Protein AF-A0A848W211-F1 (afdb_monomer)

Radius of gyration: 19.57 Å; Cα contacts (8 Å, |Δi|>4): 244; chains: 1; bounding box: 53×33×52 Å

Nearest PDB structures (foldseek):
  6ibb-assembly2_C  TM=2.103E-01  e=5.423E+00  Rattus norvegicus

Foldseek 3Di:
DEDDLVCLLVVLLVVCVVPVVVLCLLLVVLLLVLLVLQLVLCVQLDDPVCCVVCVPPPDVVSVVSVVVSVVVSVVSNLLSLLLSLLLLLCCQQVNPPVAPSCRSNDDDPLSVVLSVLVVVLVVVLVVQLVVQCVVCVVPDDPVVSVVVSLLVSLLLCLQQVLCNSCSSVVNHDDSVNSNVLCPPHSVSSSCQQPVQLVVLLVVLVVVLCVVLVVLCVVVPPDSVSSSVSSSSNSSSNSSSSSSNSSSSSVVSVVSVD

Solvent-accessible surface area (backbone atoms only — not comparable to full-atom values): 13473 Å² total; per-residue (Å²): 136,84,76,59,44,66,57,37,49,54,47,14,50,50,52,48,58,77,40,41,66,58,49,49,64,57,41,44,62,43,25,52,53,50,9,51,50,48,32,54,37,45,67,71,43,48,75,72,60,55,53,76,76,39,71,89,69,62,53,70,66,49,55,50,38,45,53,53,42,50,50,52,54,48,54,52,47,53,54,36,46,38,41,37,47,44,41,52,38,26,43,75,74,79,38,80,66,98,59,53,71,69,62,54,59,48,89,44,74,58,50,52,56,47,44,54,53,49,51,52,50,50,53,50,51,51,49,51,50,52,55,51,48,67,64,40,62,81,76,46,64,69,68,66,47,52,54,52,49,53,52,52,49,34,41,53,47,34,31,38,48,51,27,55,52,29,44,43,70,72,41,91,56,47,55,66,56,24,40,60,66,36,62,97,33,53,68,46,36,20,48,38,45,37,48,45,28,49,48,43,44,51,54,39,50,51,52,40,50,66,57,38,54,60,48,45,72,73,57,42,92,39,69,67,42,45,28,52,46,32,35,53,46,36,48,48,48,49,52,23,48,48,30,24,49,40,20,43,45,50,53,45,51,69,68,72,110

Sequence (257 aa):
MQLSVFDIITEAISDTWANRRDLATFAFLPVLMLAIIGTLMAGVIGDPRIIFENPGEVPPEVIARMFFGSIINWMFGLLFYTLFAVAWYRRNLIGLEATTLGVAMRWSGRQWRFFRRLLLLIINLFGVLFILSALLSNVMPLAPVLSALLIVIGLIYARAALVFPALATDTPMTFFESVKLTNGNSWRMMMAIVVLPFAVMLFGGIAVLVIVSPLANLVGSSVTAQFLVSLIAQSVNYIGFAIGITALSLAYRQLTA

Secondary structure (DSSP, 8-state):
----HHHHHHHHHHHHHHTHHHHHHHHHHHHHHHHHHHHHHHHHH--THHHHH-TT---HHHHHHHHHHHHHHHHHHHHHHHHHHHHHHHHHHT---S--HHHHTS--HHHHHHHHHHHHHHHHHHHHHHHHHHHHTTTS-HHHHHHHHHHHHHHHHHHHTTHHHHHHTT----HHHHHHHTTT-HHHHIIIIIIHHHHHHHHHHHHHHHHHHHHHHHHTT-HHHHHHHHHHHHHHHHHHHHHHHHHHHHHHHHHH-

Mean predicted aligned error: 5.6 Å

pLDDT: mean 88.12, std 8.08, range [50.53, 96.56]

Structure (mmCIF, N/CA/C/O backbone):
data_AF-A0A848W211-F1
#
_entry.id   AF-A0A848W211-F1
#
loop_
_atom_site.group_PDB
_atom_site.id
_atom_site.type_symbol
_atom_site.label_atom_id
_atom_site.label_alt_id
_atom_site.label_comp_id
_atom_site.label_asym_id
_atom_site.label_entity_id
_atom_site.label_seq_id
_atom_site.pdbx_PDB_ins_code
_atom_site.Cartn_x
_atom_site.Cartn_y
_atom_site.Cartn_z
_atom_site.occupancy
_atom_site.B_iso_or_equiv
_atom_site.auth_seq_id
_atom_site.auth_comp_id
_atom_site.auth_asym_id
_atom_site.auth_atom_id
_atom_site.pdbx_PDB_model_num
ATOM 1 N N . MET A 1 1 ? -5.871 -3.529 25.821 1.00 75.88 1 MET A N 1
ATOM 2 C CA . MET A 1 1 ? -5.785 -4.888 25.244 1.00 75.88 1 MET A CA 1
ATOM 3 C C . MET A 1 1 ? -4.452 -5.045 24.519 1.00 75.88 1 MET A C 1
ATOM 5 O O . MET A 1 1 ? -3.953 -4.058 23.983 1.00 75.88 1 MET A O 1
ATOM 9 N N . GLN A 1 2 ? -3.837 -6.227 24.554 1.00 85.00 2 GLN A N 1
ATOM 10 C CA . GLN A 1 2 ? -2.593 -6.502 23.829 1.00 85.00 2 GLN A CA 1
ATOM 11 C C . GLN A 1 2 ? -2.907 -7.255 22.530 1.00 85.00 2 GLN A C 1
ATOM 13 O O . GLN A 1 2 ? -3.618 -8.252 22.574 1.00 85.00 2 GLN A O 1
ATOM 18 N N . LEU A 1 3 ? -2.379 -6.795 21.392 1.00 87.88 3 LEU A N 1
ATOM 19 C CA . LEU A 1 3 ? -2.654 -7.408 20.083 1.00 87.88 3 LEU A CA 1
ATOM 20 C C . LEU A 1 3 ? -1.920 -8.740 19.909 1.00 87.88 3 LEU A C 1
ATOM 22 O O . LEU A 1 3 ? -0.702 -8.798 20.090 1.00 87.88 3 LEU A O 1
ATOM 26 N N . SER A 1 4 ? -2.614 -9.796 19.499 1.00 92.50 4 SER A N 1
ATOM 27 C CA . SER A 1 4 ? -1.946 -11.040 19.109 1.00 92.50 4 SER A CA 1
ATOM 28 C C . SER A 1 4 ? -1.457 -10.939 17.664 1.00 92.50 4 SER A C 1
ATOM 30 O O . SER A 1 4 ? -2.229 -11.054 16.718 1.00 92.50 4 SER A O 1
ATOM 32 N N . VAL A 1 5 ? -0.161 -10.664 17.483 1.00 91.19 5 VAL A N 1
ATOM 33 C CA . VAL A 1 5 ? 0.443 -10.451 16.153 1.00 91.19 5 VAL A CA 1
ATOM 34 C C . VAL A 1 5 ? 0.300 -11.692 15.276 1.00 91.19 5 VAL A C 1
ATOM 36 O O . VAL A 1 5 ? -0.013 -11.573 14.096 1.00 91.19 5 VAL A O 1
ATOM 39 N N . PHE A 1 6 ? 0.511 -12.875 15.854 1.00 92.12 6 PHE A N 1
ATOM 40 C CA . PHE A 1 6 ? 0.410 -14.136 15.129 1.00 92.12 6 PHE A CA 1
ATOM 41 C C . PHE A 1 6 ? -1.017 -14.385 14.633 1.00 92.12 6 PHE A C 1
ATOM 43 O O . PHE A 1 6 ? -1.205 -14.699 13.457 1.00 92.12 6 PHE A O 1
ATOM 50 N N . ASP A 1 7 ? -2.016 -14.148 15.485 1.00 92.81 7 ASP A N 1
ATOM 51 C CA . ASP A 1 7 ? -3.420 -14.335 15.110 1.00 92.81 7 ASP A CA 1
ATOM 52 C C . ASP A 1 7 ? -3.816 -13.341 14.015 1.00 92.81 7 ASP A C 1
ATOM 54 O O . ASP A 1 7 ? -4.376 -13.743 13.004 1.00 92.81 7 ASP A O 1
ATOM 58 N N . ILE A 1 8 ? -3.411 -12.068 14.128 1.00 93.31 8 ILE A N 1
ATOM 59 C CA . ILE A 1 8 ? -3.674 -11.057 13.088 1.00 93.31 8 ILE A CA 1
ATOM 60 C C . ILE A 1 8 ? -3.059 -11.463 11.745 1.00 93.31 8 ILE A C 1
ATOM 62 O O . ILE A 1 8 ? -3.711 -11.329 10.714 1.00 93.31 8 ILE A O 1
ATOM 66 N N . ILE A 1 9 ? -1.811 -11.941 11.733 1.00 92.81 9 ILE A N 1
ATOM 67 C CA . ILE A 1 9 ? -1.129 -12.339 10.494 1.00 92.81 9 ILE A CA 1
ATOM 68 C C . ILE A 1 9 ? -1.822 -13.551 9.862 1.00 92.81 9 ILE A C 1
ATOM 70 O O . ILE A 1 9 ? -2.128 -13.541 8.668 1.00 92.81 9 ILE A O 1
ATOM 74 N N . THR A 1 10 ? -2.053 -14.597 10.654 1.00 93.81 10 THR A N 1
ATOM 75 C CA . THR A 1 10 ? -2.642 -15.853 10.169 1.00 93.81 10 THR A CA 1
ATOM 76 C C . THR A 1 10 ? -4.081 -15.655 9.706 1.00 93.81 10 THR A C 1
ATOM 78 O O . THR A 1 10 ? -4.434 -16.107 8.616 1.00 93.81 10 THR A O 1
ATOM 81 N N . GLU A 1 11 ? -4.884 -14.905 10.461 1.00 94.88 11 GLU A N 1
ATOM 82 C CA . GLU A 1 11 ? -6.251 -14.544 10.091 1.00 94.88 11 GLU A CA 1
ATOM 83 C C . GLU A 1 11 ? -6.272 -13.641 8.852 1.00 94.88 11 GLU A C 1
ATOM 85 O O . GLU A 1 11 ? -7.065 -13.884 7.947 1.00 94.88 11 GLU A O 1
ATOM 90 N N . ALA A 1 12 ? -5.361 -12.666 8.731 1.00 94.50 12 ALA A N 1
ATOM 91 C CA . ALA A 1 12 ? -5.304 -11.800 7.553 1.00 94.50 12 ALA A CA 1
ATOM 92 C C . ALA A 1 12 ? -4.991 -12.569 6.263 1.00 94.50 12 ALA A C 1
ATOM 94 O O . ALA A 1 12 ? -5.612 -12.315 5.226 1.00 94.50 12 ALA A O 1
ATOM 95 N N . ILE A 1 13 ? -4.049 -13.515 6.314 1.00 93.19 13 ILE A N 1
ATOM 96 C CA . ILE A 1 13 ? -3.719 -14.378 5.172 1.00 93.19 13 ILE A CA 1
ATOM 97 C C . ILE A 1 13 ? -4.892 -15.318 4.871 1.00 93.19 13 ILE A C 1
ATOM 99 O O . ILE A 1 13 ? -5.318 -15.419 3.717 1.00 93.19 13 ILE A O 1
ATOM 103 N N . SER A 1 14 ? -5.434 -15.970 5.903 1.00 95.50 14 SER A N 1
ATOM 104 C CA . SER A 1 14 ? -6.535 -16.925 5.771 1.00 95.50 14 SER A CA 1
ATOM 105 C C . SER A 1 14 ? -7.796 -16.272 5.203 1.00 95.50 14 SER A C 1
ATOM 107 O O . SER A 1 14 ? -8.346 -16.779 4.227 1.00 95.50 14 SER A O 1
ATOM 109 N N . ASP A 1 15 ? -8.228 -15.124 5.737 1.00 94.44 15 ASP A N 1
ATOM 110 C CA . ASP A 1 15 ? -9.411 -14.405 5.246 1.00 94.44 15 ASP A CA 1
ATOM 111 C C . ASP A 1 15 ? -9.222 -13.934 3.802 1.00 94.44 15 ASP A C 1
ATOM 113 O O . ASP A 1 15 ? -10.097 -14.142 2.955 1.00 94.44 15 ASP A O 1
ATOM 117 N N . THR A 1 16 ? -8.055 -13.363 3.489 1.00 94.31 16 THR A N 1
ATOM 118 C CA . THR A 1 16 ? -7.761 -12.894 2.129 1.00 94.31 16 THR A CA 1
ATOM 119 C C . THR A 1 16 ? -7.842 -14.046 1.124 1.00 94.31 16 THR A C 1
ATOM 121 O O . THR A 1 16 ? -8.397 -13.887 0.034 1.00 94.31 16 THR A O 1
ATOM 124 N N . TRP A 1 17 ? -7.345 -15.230 1.492 1.00 94.94 17 TRP A N 1
ATOM 125 C CA . TRP A 1 17 ? -7.371 -16.406 0.623 1.00 94.94 17 TRP A CA 1
ATOM 126 C C . TRP A 1 17 ? -8.747 -17.079 0.535 1.00 94.94 17 TRP A C 1
ATOM 128 O O . TRP A 1 17 ? -9.189 -17.477 -0.555 1.00 94.94 17 TRP A O 1
ATOM 138 N N . ALA A 1 18 ? -9.454 -17.174 1.662 1.00 95.88 18 ALA A N 1
ATOM 139 C CA . ALA A 1 18 ? -10.826 -17.669 1.717 1.00 95.88 18 ALA A CA 1
ATOM 140 C C . ALA A 1 18 ? -11.730 -16.864 0.772 1.00 95.88 18 ALA A C 1
ATOM 142 O O . ALA A 1 18 ? -12.567 -17.435 0.070 1.00 95.88 18 ALA A O 1
ATOM 143 N N . ASN A 1 19 ? -11.461 -15.563 0.649 1.00 93.75 19 ASN A N 1
ATOM 144 C CA . ASN A 1 19 ? -12.247 -14.624 -0.141 1.00 93.75 19 ASN A CA 1
ATOM 145 C C . ASN A 1 19 ? -11.523 -14.129 -1.401 1.00 93.75 19 ASN A C 1
ATOM 147 O O . ASN A 1 19 ? -11.746 -13.018 -1.886 1.00 93.75 19 ASN A O 1
ATOM 151 N N . ARG A 1 20 ? -10.694 -14.990 -2.001 1.00 94.19 20 ARG A N 1
ATOM 152 C CA . ARG A 1 20 ? -9.953 -14.701 -3.243 1.00 94.19 20 ARG A CA 1
ATOM 153 C C . ARG A 1 20 ? -10.825 -14.249 -4.423 1.00 94.19 20 ARG A C 1
ATOM 155 O O . ARG A 1 20 ? -10.331 -13.572 -5.318 1.00 94.19 20 ARG A O 1
ATOM 162 N N . ARG A 1 21 ? -12.111 -14.624 -4.449 1.00 92.31 21 ARG A N 1
ATOM 163 C CA . ARG A 1 21 ? -13.064 -14.179 -5.483 1.00 92.31 21 ARG A CA 1
ATOM 164 C C . ARG A 1 21 ? -13.376 -12.691 -5.347 1.00 92.31 21 ARG A C 1
ATOM 166 O O . ARG A 1 21 ? -13.317 -11.978 -6.344 1.00 92.31 21 ARG A O 1
ATOM 173 N N . ASP A 1 22 ? -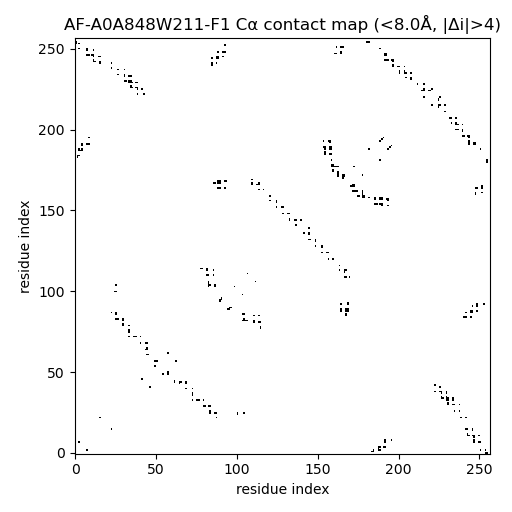13.630 -12.222 -4.129 1.00 91.56 22 ASP A N 1
ATOM 174 C CA . ASP A 1 22 ? -13.829 -10.799 -3.845 1.00 91.56 22 ASP A CA 1
ATOM 175 C C . ASP A 1 22 ? -12.544 -10.024 -4.120 1.00 91.56 22 ASP A C 1
ATOM 177 O O . ASP A 1 22 ? -12.584 -8.959 -4.731 1.00 91.56 22 ASP A O 1
ATOM 181 N N . LEU A 1 23 ? -11.394 -10.589 -3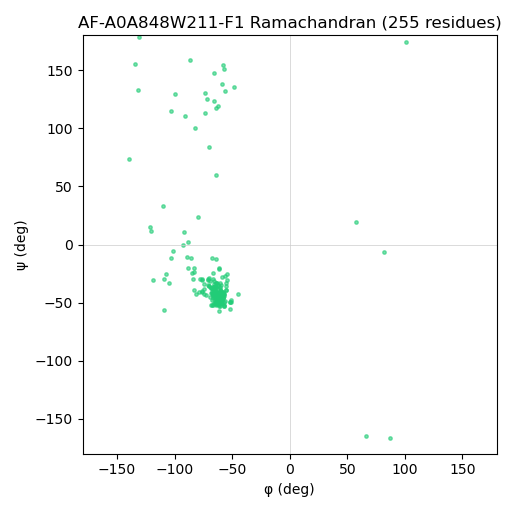.729 1.00 93.25 23 LEU A N 1
ATOM 182 C CA . LEU A 1 23 ? -10.090 -9.999 -4.017 1.00 93.25 23 LEU A CA 1
ATOM 183 C C . LEU A 1 23 ? -9.903 -9.801 -5.519 1.00 93.25 23 LEU A C 1
ATOM 185 O O . LEU A 1 23 ? -9.614 -8.690 -5.948 1.00 93.25 23 LEU A O 1
ATOM 189 N N . ALA A 1 24 ? -10.105 -10.851 -6.318 1.00 93.94 24 ALA A N 1
ATOM 190 C CA . ALA A 1 24 ? -10.005 -10.761 -7.770 1.00 93.94 24 ALA A CA 1
ATOM 191 C C . ALA A 1 24 ? -10.985 -9.720 -8.325 1.00 93.94 24 ALA A C 1
ATOM 193 O O . ALA A 1 24 ? -10.604 -8.904 -9.154 1.00 93.94 24 ALA A O 1
ATOM 194 N N . THR A 1 25 ? -12.214 -9.694 -7.813 1.00 91.75 25 THR A N 1
ATOM 195 C CA . THR A 1 25 ? -13.266 -8.762 -8.231 1.00 91.75 25 THR A CA 1
ATOM 196 C C . THR A 1 25 ? -12.861 -7.306 -7.976 1.00 91.75 25 THR A C 1
ATOM 198 O O . THR A 1 25 ? -12.878 -6.493 -8.900 1.00 91.75 25 THR A O 1
ATOM 201 N N . PHE A 1 26 ? -12.416 -6.969 -6.763 1.00 92.44 26 PHE A N 1
ATOM 202 C CA . PHE A 1 26 ? -12.010 -5.605 -6.411 1.00 92.44 26 PHE A CA 1
ATOM 203 C C . PHE A 1 26 ? -10.633 -5.214 -6.959 1.00 92.44 26 PHE A C 1
ATOM 205 O O . PHE A 1 26 ? -10.407 -4.042 -7.245 1.00 92.44 26 PHE A O 1
ATOM 212 N N . ALA A 1 27 ? -9.705 -6.154 -7.123 1.00 94.62 27 ALA A N 1
ATOM 213 C CA . ALA A 1 27 ? -8.373 -5.860 -7.647 1.00 94.62 27 ALA A CA 1
ATOM 214 C C . ALA A 1 27 ? -8.339 -5.801 -9.181 1.00 94.62 27 ALA A C 1
ATOM 216 O O . ALA A 1 27 ? -7.464 -5.129 -9.719 1.00 94.62 27 ALA A O 1
ATOM 217 N N . PHE A 1 28 ? -9.278 -6.444 -9.890 1.00 93.69 28 PHE A N 1
ATOM 218 C CA . PHE A 1 28 ? -9.231 -6.595 -11.350 1.00 93.69 28 PHE A CA 1
ATOM 219 C C . PHE A 1 28 ? -9.029 -5.271 -12.090 1.00 93.69 28 PHE A C 1
ATOM 221 O O . PHE A 1 28 ? -8.075 -5.133 -12.850 1.00 93.69 28 PHE A O 1
ATOM 228 N N . LEU A 1 29 ? -9.898 -4.283 -11.850 1.00 93.44 29 LEU A N 1
ATOM 229 C 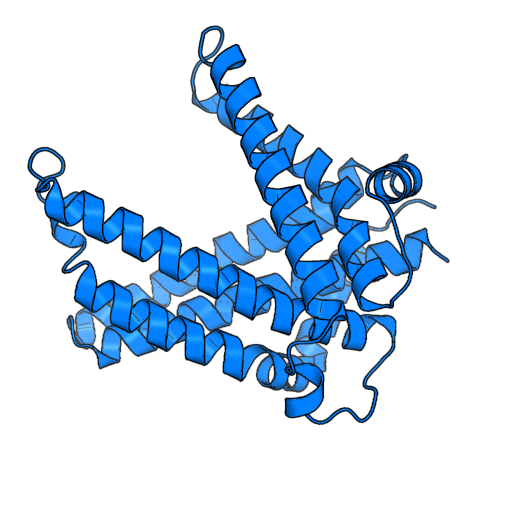CA . LEU A 1 29 ? -9.817 -2.991 -12.53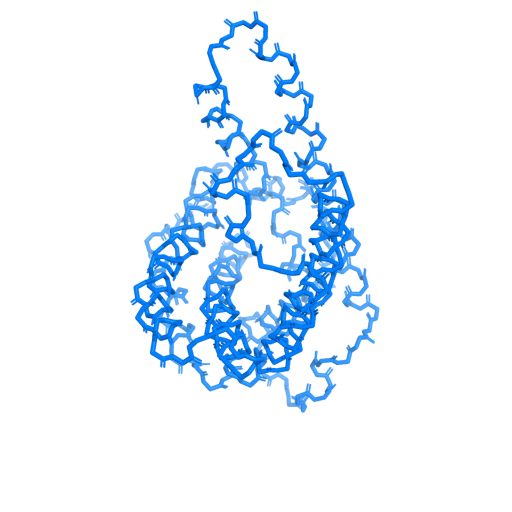2 1.00 93.44 29 LEU A CA 1
ATOM 230 C C . LEU A 1 29 ? -8.520 -2.227 -12.175 1.00 93.44 29 LEU A C 1
ATOM 232 O O . LEU A 1 29 ? -7.814 -1.833 -13.100 1.00 93.44 29 LEU A O 1
ATOM 236 N N . PRO A 1 30 ? -8.152 -2.043 -10.890 1.00 95.19 30 PRO A N 1
ATOM 237 C CA . PRO A 1 30 ? -6.871 -1.466 -10.488 1.00 95.19 30 PRO A CA 1
ATOM 238 C C . PRO A 1 30 ? -5.653 -2.129 -11.135 1.00 95.19 30 PRO A C 1
ATOM 240 O O . PRO A 1 30 ? -4.799 -1.443 -11.6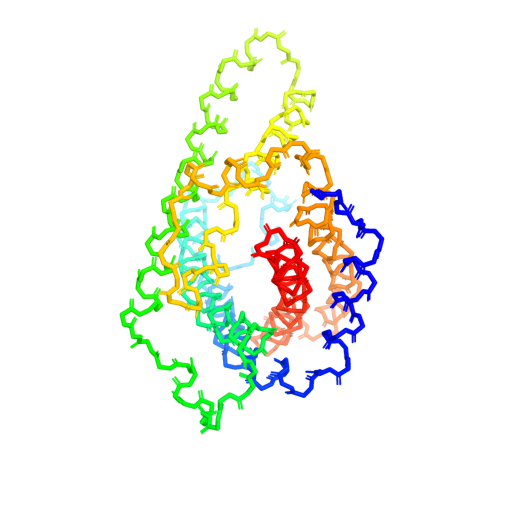95 1.00 95.19 30 PRO A O 1
ATOM 243 N N . VAL A 1 31 ? -5.593 -3.460 -11.090 1.00 96.25 31 VAL A N 1
ATOM 244 C CA . VAL A 1 31 ? -4.488 -4.257 -11.629 1.00 96.25 31 VAL A CA 1
ATOM 245 C C . VAL A 1 31 ? -4.406 -4.105 -13.143 1.00 96.25 31 VAL A C 1
ATOM 247 O O . VAL A 1 31 ? -3.326 -3.837 -13.666 1.00 96.25 31 VAL A O 1
ATOM 250 N N . LEU A 1 32 ? -5.537 -4.205 -13.846 1.00 96.56 32 LEU A N 1
ATOM 251 C CA . LEU A 1 32 ? -5.596 -4.048 -15.297 1.00 96.56 32 LEU A CA 1
ATOM 252 C C . LEU A 1 32 ? -5.167 -2.641 -15.727 1.00 96.56 32 LEU A C 1
ATOM 254 O O . LEU A 1 32 ? -4.321 -2.498 -16.607 1.00 96.56 32 LEU A O 1
ATOM 258 N N . MET A 1 33 ? -5.711 -1.602 -15.091 1.00 96.44 33 MET A N 1
ATOM 259 C CA . MET A 1 33 ? -5.397 -0.215 -15.437 1.00 96.44 33 MET A CA 1
ATOM 260 C C . MET A 1 33 ? -3.930 0.116 -15.167 1.00 96.44 33 MET A C 1
ATOM 262 O O . MET A 1 33 ? -3.278 0.731 -16.009 1.00 96.44 33 MET A O 1
ATOM 266 N N . LEU A 1 34 ? -3.380 -0.330 -14.035 1.00 95.69 34 LEU A N 1
ATOM 267 C CA . LEU A 1 34 ? -1.963 -0.136 -13.728 1.00 95.69 34 LEU A CA 1
ATOM 268 C C . LEU A 1 34 ? -1.048 -0.959 -14.632 1.00 95.69 34 LEU A C 1
ATOM 270 O O . LEU A 1 34 ? 0.042 -0.495 -14.952 1.00 95.69 34 LEU A O 1
ATOM 274 N N . ALA A 1 35 ? -1.477 -2.135 -15.091 1.00 95.19 35 ALA A N 1
ATOM 275 C CA . ALA A 1 35 ? -0.726 -2.901 -16.080 1.00 95.19 35 ALA A CA 1
ATOM 276 C C . ALA A 1 35 ? -0.679 -2.181 -17.435 1.00 95.19 35 ALA A C 1
ATOM 278 O O . ALA A 1 35 ? 0.391 -2.080 -18.036 1.00 95.19 35 ALA A O 1
ATOM 279 N N . ILE A 1 36 ? -1.807 -1.620 -17.890 1.00 95.62 36 ILE A N 1
ATOM 280 C CA . ILE A 1 36 ? -1.866 -0.802 -19.112 1.00 95.62 36 ILE A CA 1
ATOM 281 C C . ILE A 1 36 ? -0.956 0.421 -18.970 1.00 95.62 36 ILE A C 1
ATOM 283 O O . ILE A 1 36 ? -0.106 0.651 -19.827 1.00 95.62 36 ILE A O 1
ATOM 287 N N . ILE A 1 37 ? -1.085 1.176 -17.876 1.00 94.56 37 ILE A N 1
ATOM 288 C CA . ILE A 1 37 ? -0.268 2.371 -17.628 1.00 94.56 37 ILE A CA 1
ATOM 289 C C . ILE A 1 37 ? 1.213 2.003 -17.547 1.00 94.56 37 ILE A C 1
ATOM 291 O O . ILE A 1 37 ? 2.022 2.646 -18.205 1.00 94.56 37 ILE A O 1
ATOM 295 N N . GLY A 1 38 ? 1.569 0.948 -16.814 1.00 90.81 38 GLY A N 1
ATOM 296 C CA . GLY A 1 38 ? 2.946 0.461 -16.717 1.00 90.81 38 GLY A CA 1
ATOM 297 C C . GLY A 1 38 ? 3.534 0.098 -18.081 1.00 90.81 38 GLY A C 1
ATOM 298 O O . GLY A 1 38 ? 4.662 0.476 -18.378 1.00 90.81 38 GLY A O 1
ATOM 299 N N . THR A 1 39 ? 2.741 -0.538 -18.947 1.00 91.19 39 THR A N 1
ATOM 300 C CA . THR A 1 39 ? 3.145 -0.880 -20.322 1.00 91.19 39 THR A CA 1
ATOM 301 C C . THR A 1 39 ? 3.344 0.365 -21.183 1.00 91.19 39 THR A C 1
ATOM 303 O O . THR A 1 39 ? 4.351 0.489 -21.877 1.00 91.19 39 THR A O 1
ATOM 306 N N . LEU A 1 40 ? 2.412 1.320 -21.121 1.00 91.69 40 LEU A N 1
ATOM 307 C CA . LEU A 1 40 ? 2.535 2.589 -21.841 1.00 91.69 40 LEU A CA 1
ATOM 308 C C . LEU A 1 40 ? 3.766 3.371 -21.368 1.00 91.69 40 LEU A C 1
ATOM 310 O O . LEU A 1 40 ? 4.508 3.903 -22.190 1.00 91.69 40 LEU A O 1
ATOM 314 N N . MET A 1 41 ? 4.012 3.408 -20.056 1.00 89.06 41 MET A N 1
ATOM 315 C CA . MET A 1 41 ? 5.182 4.073 -19.484 1.00 89.06 41 MET A CA 1
ATOM 316 C C . MET A 1 41 ? 6.481 3.371 -19.876 1.00 89.06 41 MET A C 1
ATOM 318 O O . MET A 1 41 ? 7.442 4.060 -20.197 1.00 89.06 41 MET A O 1
ATOM 322 N N . ALA A 1 42 ? 6.513 2.037 -19.935 1.00 83.75 42 ALA A N 1
ATOM 323 C CA . ALA A 1 42 ? 7.673 1.299 -20.435 1.00 83.75 42 ALA A CA 1
ATOM 324 C C . ALA A 1 42 ? 7.996 1.667 -21.896 1.00 83.75 42 ALA A C 1
ATOM 326 O O . ALA A 1 42 ? 9.155 1.907 -22.227 1.00 83.75 42 ALA A O 1
ATOM 327 N N . GLY A 1 43 ? 6.974 1.821 -22.745 1.00 84.25 43 GLY A N 1
ATOM 328 C CA . GLY A 1 43 ? 7.148 2.301 -24.120 1.00 84.25 43 GLY A CA 1
ATOM 329 C C . GLY A 1 43 ? 7.686 3.736 -24.219 1.00 84.25 43 GLY A C 1
ATOM 330 O O . GLY A 1 43 ? 8.497 4.025 -25.094 1.00 84.25 43 GLY A O 1
ATOM 331 N N . VAL A 1 44 ? 7.271 4.633 -23.315 1.00 84.88 44 VAL A N 1
ATOM 332 C CA . VAL A 1 44 ? 7.739 6.036 -23.273 1.00 84.88 44 VAL A CA 1
ATOM 333 C C . VAL A 1 44 ? 9.165 6.154 -22.724 1.00 84.88 44 VAL A C 1
ATOM 335 O O . VAL A 1 44 ? 9.951 6.975 -23.203 1.00 84.88 44 VAL A O 1
ATOM 338 N N . ILE A 1 45 ? 9.496 5.349 -21.714 1.00 81.94 45 ILE A N 1
ATOM 339 C CA . ILE A 1 45 ? 10.801 5.345 -21.046 1.00 81.94 45 ILE A CA 1
ATOM 340 C C . ILE A 1 45 ? 11.891 4.759 -21.957 1.00 81.94 45 ILE A C 1
ATOM 342 O O . ILE A 1 45 ? 13.019 5.252 -21.936 1.00 81.94 45 ILE A O 1
ATOM 346 N N . GLY A 1 46 ? 11.552 3.769 -22.788 1.00 74.94 46 GLY A N 1
ATOM 347 C CA . GLY A 1 46 ? 12.513 3.043 -23.621 1.00 74.94 46 GLY A CA 1
ATOM 348 C C . GLY A 1 46 ? 13.140 1.858 -22.883 1.00 74.94 46 GLY A C 1
ATOM 349 O O . GLY A 1 46 ? 12.634 1.435 -21.846 1.00 74.94 46 GLY A O 1
ATOM 350 N N . ASP A 1 47 ? 14.222 1.292 -23.427 1.00 71.81 47 ASP A N 1
ATOM 351 C CA . ASP A 1 47 ? 14.870 0.115 -22.836 1.00 71.81 47 ASP A CA 1
ATOM 352 C C . ASP A 1 47 ? 15.655 0.493 -21.560 1.00 71.81 47 ASP A C 1
ATOM 354 O O . ASP A 1 47 ? 16.671 1.190 -21.643 1.00 71.81 47 ASP A O 1
ATOM 358 N N . PRO A 1 48 ? 15.235 0.034 -20.364 1.00 66.06 48 PRO A N 1
ATOM 359 C CA . PRO A 1 48 ? 15.946 0.322 -19.123 1.00 66.06 48 PRO A CA 1
ATOM 360 C C . PRO A 1 48 ? 17.329 -0.346 -19.045 1.00 66.06 48 PRO A C 1
ATOM 362 O O . PRO A 1 48 ? 18.115 0.016 -18.167 1.00 66.06 48 PRO A O 1
ATOM 365 N N . ARG A 1 49 ? 17.668 -1.284 -19.947 1.00 68.56 49 ARG A N 1
ATOM 366 C CA . ARG A 1 49 ? 19.004 -1.912 -20.016 1.00 68.56 49 ARG A CA 1
ATOM 367 C C . ARG A 1 49 ? 20.128 -0.906 -20.234 1.00 68.56 49 ARG A C 1
ATOM 369 O O . ARG A 1 49 ? 21.217 -1.113 -19.708 1.00 68.56 49 ARG A O 1
ATOM 376 N N . ILE A 1 50 ? 19.837 0.222 -20.882 1.00 69.62 50 ILE A N 1
ATOM 377 C CA . ILE A 1 50 ? 20.798 1.308 -21.132 1.00 69.62 50 ILE A CA 1
ATOM 378 C C . ILE A 1 50 ? 21.441 1.809 -19.823 1.00 69.62 50 ILE A C 1
ATOM 380 O O . ILE A 1 50 ? 22.620 2.152 -19.805 1.00 69.62 50 ILE A O 1
ATOM 384 N N . ILE A 1 51 ? 20.700 1.792 -18.706 1.00 67.31 51 ILE A N 1
ATOM 385 C CA . ILE A 1 51 ? 21.208 2.200 -17.384 1.00 67.31 51 ILE A CA 1
ATOM 386 C C . ILE A 1 51 ? 22.249 1.208 -16.851 1.00 67.31 51 ILE A C 1
ATOM 388 O O . ILE A 1 51 ? 23.209 1.600 -16.193 1.00 67.31 51 ILE A O 1
ATOM 392 N N . PHE A 1 52 ? 22.036 -0.084 -17.100 1.00 69.25 52 PHE A N 1
ATOM 393 C CA . PHE A 1 52 ? 22.884 -1.155 -16.583 1.00 69.25 52 PHE A CA 1
ATOM 394 C C . PHE A 1 52 ? 24.114 -1.389 -17.459 1.00 69.25 52 PHE A C 1
ATOM 396 O O . PHE A 1 52 ? 25.154 -1.790 -16.944 1.00 69.25 52 PHE A O 1
ATOM 403 N N . GLU A 1 53 ? 23.998 -1.128 -18.760 1.00 76.25 53 GLU A N 1
ATOM 404 C CA . GLU A 1 53 ? 25.089 -1.293 -19.719 1.00 76.25 53 GLU A CA 1
ATOM 405 C C . GLU A 1 53 ? 26.087 -0.128 -19.655 1.00 76.25 53 GLU A C 1
ATOM 407 O O . GLU A 1 53 ? 27.287 -0.384 -19.651 1.00 76.25 53 GLU A O 1
ATOM 412 N N . ASN A 1 54 ? 25.625 1.127 -19.523 1.00 76.00 54 ASN A N 1
ATOM 413 C CA . ASN A 1 54 ? 26.497 2.311 -19.450 1.00 76.00 54 ASN A CA 1
ATOM 414 C C . ASN A 1 54 ? 26.009 3.335 -18.399 1.00 76.00 54 ASN A C 1
ATOM 416 O O . ASN A 1 54 ? 25.506 4.406 -18.753 1.00 76.00 54 ASN A O 1
ATOM 420 N N . PRO A 1 55 ? 26.179 3.065 -17.090 1.00 70.19 55 PRO A N 1
ATOM 421 C CA . PRO A 1 55 ? 25.633 3.903 -16.014 1.00 70.19 55 PRO A CA 1
ATOM 422 C C . PRO A 1 55 ? 26.162 5.349 -15.987 1.00 70.19 55 PRO A C 1
ATOM 424 O O . PRO A 1 55 ? 25.520 6.216 -15.400 1.00 70.19 55 PRO A O 1
ATOM 427 N N . GLY A 1 56 ? 27.311 5.629 -16.618 1.00 75.31 56 GLY A N 1
ATOM 428 C CA . GLY A 1 56 ? 27.904 6.971 -16.704 1.00 75.31 56 GLY A CA 1
ATOM 429 C C . GLY A 1 56 ? 27.456 7.813 -17.904 1.00 75.31 56 GLY A C 1
ATOM 430 O O . GLY A 1 56 ? 27.732 9.009 -17.929 1.00 75.31 56 GLY A O 1
ATOM 431 N N . GLU A 1 57 ? 26.766 7.220 -18.882 1.00 77.00 57 GLU A N 1
ATOM 432 C CA . GLU A 1 57 ? 26.445 7.866 -20.167 1.00 77.00 57 GLU A CA 1
ATOM 433 C C . GLU A 1 57 ? 24.938 7.950 -20.437 1.00 77.00 57 GLU A C 1
ATOM 435 O O . GLU A 1 57 ? 24.512 8.201 -21.564 1.00 77.00 57 GLU A O 1
ATOM 440 N N . VAL A 1 58 ? 24.104 7.750 -19.412 1.00 79.81 58 VAL A N 1
ATOM 441 C CA . VAL A 1 58 ? 22.648 7.815 -19.578 1.00 79.81 58 VAL A CA 1
ATOM 442 C C . VAL A 1 58 ? 22.252 9.233 -20.015 1.00 79.81 58 VAL A C 1
ATOM 444 O O . VAL A 1 58 ? 22.477 10.185 -19.260 1.00 79.81 58 VAL A O 1
ATOM 447 N N . PRO A 1 59 ? 21.634 9.410 -21.200 1.00 84.88 59 PRO A N 1
ATOM 448 C CA . PRO A 1 59 ? 21.254 10.732 -21.673 1.00 84.88 59 PRO A CA 1
ATOM 449 C C . PRO A 1 59 ? 20.297 11.418 -20.682 1.00 84.88 59 PRO A C 1
ATOM 451 O O . PRO A 1 59 ? 19.352 10.772 -20.212 1.00 84.88 59 PRO A O 1
ATOM 454 N N . PRO A 1 60 ? 20.456 12.728 -20.400 1.00 86.25 60 PRO A N 1
ATOM 455 C CA . PRO A 1 60 ? 19.581 13.454 -19.472 1.00 86.25 60 PRO A CA 1
ATOM 456 C C . PRO A 1 60 ? 18.090 13.342 -19.817 1.00 86.25 60 PRO A C 1
ATOM 458 O O . PRO A 1 60 ? 17.234 13.328 -18.933 1.00 86.25 60 PRO A O 1
ATOM 461 N N . GLU A 1 61 ? 17.771 13.212 -21.106 1.00 87.00 61 GLU A N 1
ATOM 462 C CA . GLU A 1 61 ? 16.406 13.024 -21.590 1.00 87.00 61 GLU A CA 1
ATOM 463 C C . GLU A 1 61 ? 15.788 11.694 -21.126 1.00 87.00 61 GLU A C 1
ATOM 465 O O . GLU A 1 61 ? 14.622 11.657 -20.733 1.00 87.00 61 GLU A O 1
ATOM 470 N N . VAL A 1 62 ? 16.569 10.609 -21.108 1.00 85.25 62 VAL A N 1
ATOM 471 C CA . VAL A 1 62 ? 16.115 9.291 -20.635 1.00 85.25 62 VAL A CA 1
ATOM 472 C C . VAL A 1 62 ? 15.833 9.344 -19.134 1.00 85.25 62 VAL A C 1
ATOM 474 O O . VAL A 1 62 ? 14.783 8.879 -18.689 1.00 85.25 62 VAL A O 1
ATOM 477 N N . ILE A 1 63 ? 16.708 9.999 -18.363 1.00 85.56 63 ILE A N 1
ATOM 478 C CA . ILE A 1 63 ? 16.517 10.215 -16.920 1.00 85.56 63 ILE A CA 1
ATOM 479 C C . ILE A 1 63 ? 15.231 11.007 -16.658 1.00 85.56 63 ILE A C 1
ATOM 481 O O . ILE A 1 63 ? 14.424 10.616 -15.812 1.00 85.56 63 ILE A O 1
ATOM 485 N N . ALA A 1 64 ? 15.001 12.092 -17.405 1.00 87.81 64 ALA A N 1
ATOM 486 C CA . ALA A 1 64 ? 13.786 12.889 -17.273 1.00 87.81 64 ALA A CA 1
ATOM 487 C C . ALA A 1 64 ? 12.530 12.049 -17.562 1.00 87.81 64 ALA A C 1
ATOM 489 O O . ALA A 1 64 ? 11.598 12.043 -16.756 1.00 87.81 64 ALA A O 1
ATOM 490 N N . ARG A 1 65 ? 12.515 11.281 -18.660 1.00 89.62 65 ARG A N 1
ATOM 491 C CA . ARG A 1 65 ? 11.392 10.391 -19.009 1.00 89.62 65 ARG A CA 1
ATOM 492 C C . ARG A 1 65 ? 11.137 9.335 -17.933 1.00 89.62 65 ARG A C 1
ATOM 494 O O . ARG A 1 65 ? 9.981 9.114 -17.578 1.00 89.62 65 ARG A O 1
ATOM 501 N N . MET A 1 66 ? 12.185 8.729 -17.374 1.00 86.44 66 MET A N 1
ATOM 502 C CA . MET A 1 66 ? 12.074 7.778 -16.258 1.00 86.44 66 MET A CA 1
ATOM 503 C C . MET A 1 66 ? 11.466 8.419 -15.019 1.00 86.44 66 MET A C 1
ATOM 505 O O . MET A 1 66 ? 10.560 7.850 -14.408 1.00 86.44 66 MET A O 1
ATOM 509 N N . PHE A 1 67 ? 11.934 9.613 -14.662 1.00 88.19 67 PHE A N 1
ATOM 510 C CA . PHE A 1 67 ? 11.431 10.347 -13.511 1.00 88.19 67 PHE A CA 1
ATOM 511 C C . PHE A 1 67 ? 9.949 10.710 -13.678 1.00 88.19 67 PHE A C 1
ATOM 513 O O . PHE A 1 67 ? 9.127 10.362 -12.828 1.00 88.19 67 PHE A O 1
ATOM 520 N N . PHE A 1 68 ? 9.576 11.324 -14.805 1.00 88.94 68 PHE A N 1
ATOM 521 C CA . PHE A 1 68 ? 8.182 11.674 -15.093 1.00 88.94 68 PHE A CA 1
ATOM 522 C C . PHE A 1 68 ? 7.282 10.440 -15.209 1.00 88.94 68 PHE A C 1
ATOM 524 O O . PHE A 1 68 ? 6.200 10.419 -14.620 1.00 88.94 68 PHE A O 1
ATOM 531 N N . GLY A 1 69 ? 7.733 9.392 -15.903 1.00 89.31 69 GLY A N 1
ATOM 532 C CA . GLY A 1 69 ? 7.001 8.131 -16.017 1.00 89.31 69 GLY A CA 1
ATOM 533 C C . GLY A 1 69 ? 6.767 7.474 -14.655 1.00 89.31 69 GLY A C 1
ATOM 534 O O . GLY A 1 69 ? 5.666 6.995 -14.378 1.00 89.31 69 GLY A O 1
ATOM 535 N N . SER A 1 70 ? 7.758 7.537 -13.761 1.00 87.94 70 SER A N 1
ATOM 536 C CA . SER A 1 70 ? 7.638 7.042 -12.385 1.00 87.94 70 SER A CA 1
ATOM 537 C C . SER A 1 70 ? 6.621 7.843 -11.574 1.00 87.94 70 SER A C 1
ATOM 539 O O . SER A 1 70 ? 5.803 7.245 -10.876 1.00 87.94 70 SER A O 1
ATOM 541 N N . ILE A 1 71 ? 6.618 9.176 -11.695 1.00 91.06 71 ILE A N 1
ATOM 542 C CA . ILE A 1 71 ? 5.628 10.038 -11.030 1.00 91.06 71 ILE A CA 1
ATOM 543 C C . ILE A 1 71 ? 4.217 9.706 -11.510 1.00 91.06 71 ILE A C 1
ATOM 545 O O . ILE A 1 71 ? 3.327 9.508 -10.685 1.00 91.06 71 ILE A O 1
ATOM 549 N N . ILE A 1 72 ? 4.009 9.612 -12.825 1.00 91.81 72 ILE A N 1
ATOM 550 C CA . ILE A 1 72 ? 2.698 9.299 -13.406 1.00 91.81 72 ILE A CA 1
ATOM 551 C C . ILE A 1 72 ? 2.217 7.934 -12.909 1.00 91.81 72 ILE A C 1
ATOM 553 O O . ILE A 1 72 ? 1.106 7.822 -12.384 1.00 91.81 72 ILE A O 1
ATOM 557 N N . ASN A 1 73 ? 3.066 6.908 -13.010 1.00 90.62 73 ASN A N 1
ATOM 558 C CA . ASN A 1 73 ? 2.742 5.565 -12.539 1.00 90.62 73 ASN A CA 1
ATOM 559 C C . ASN A 1 73 ? 2.405 5.556 -11.038 1.00 90.62 73 ASN A C 1
ATOM 561 O O . ASN A 1 73 ? 1.435 4.925 -10.623 1.00 90.62 73 ASN A O 1
ATOM 565 N N . TRP A 1 74 ? 3.152 6.306 -10.225 1.00 91.50 74 TRP A N 1
ATOM 566 C CA . TRP A 1 74 ? 2.901 6.420 -8.790 1.00 91.50 74 TRP A CA 1
ATOM 567 C C . TRP A 1 74 ? 1.587 7.146 -8.476 1.00 91.50 74 TRP A C 1
ATOM 569 O O . TRP A 1 74 ? 0.817 6.679 -7.636 1.00 91.50 74 TRP A O 1
ATOM 579 N N . MET A 1 75 ? 1.273 8.235 -9.185 1.00 94.44 75 MET A N 1
ATOM 580 C CA . MET A 1 75 ? 0.006 8.957 -9.032 1.00 94.44 75 MET A CA 1
ATOM 581 C C . MET A 1 75 ? -1.196 8.058 -9.329 1.00 94.44 75 MET A C 1
ATOM 583 O O . MET A 1 75 ? -2.113 7.967 -8.509 1.00 94.44 75 MET A O 1
ATOM 587 N N . PHE A 1 76 ? -1.182 7.354 -10.464 1.00 95.56 76 PHE A N 1
ATOM 588 C CA . PHE A 1 76 ? -2.234 6.389 -10.783 1.00 95.56 76 PHE A CA 1
ATOM 589 C C . PHE A 1 76 ? -2.255 5.226 -9.790 1.00 95.56 76 PHE A C 1
ATOM 591 O O . PHE A 1 76 ? -3.335 4.805 -9.374 1.00 95.56 76 PHE A O 1
ATOM 598 N N . GLY A 1 77 ? -1.084 4.767 -9.343 1.00 95.12 77 GLY A N 1
ATOM 599 C CA . GLY A 1 77 ? -0.937 3.773 -8.283 1.00 95.12 77 GLY A CA 1
ATOM 600 C C . GLY A 1 77 ? -1.717 4.153 -7.030 1.00 95.12 77 GLY A C 1
ATOM 601 O O . GLY A 1 77 ? -2.522 3.359 -6.549 1.00 95.12 77 GLY A O 1
ATOM 602 N N . LEU A 1 78 ? -1.562 5.387 -6.546 1.00 95.62 78 LEU A N 1
ATOM 603 C CA . LEU A 1 78 ? -2.277 5.882 -5.367 1.00 95.62 78 LEU A CA 1
ATOM 604 C C . LEU A 1 78 ? -3.789 6.024 -5.587 1.00 95.62 78 LEU A C 1
ATOM 606 O O . LEU A 1 78 ? -4.571 5.749 -4.669 1.00 95.62 78 LEU A O 1
ATOM 610 N N . LEU A 1 79 ? -4.210 6.453 -6.779 1.00 95.88 79 LEU A N 1
ATOM 611 C CA . LEU A 1 79 ? -5.630 6.575 -7.123 1.00 95.88 79 LEU A CA 1
ATOM 612 C C . LEU A 1 79 ? -6.313 5.202 -7.109 1.00 95.88 79 LEU A C 1
ATOM 614 O O . LEU A 1 79 ? -7.314 5.011 -6.413 1.00 95.88 79 LEU A O 1
ATOM 618 N N . PHE A 1 80 ? -5.745 4.227 -7.819 1.00 95.88 80 PHE A N 1
ATOM 619 C CA . PHE A 1 80 ? -6.295 2.875 -7.893 1.00 95.88 80 PHE A CA 1
ATOM 620 C C . PHE A 1 80 ? -6.162 2.113 -6.572 1.00 95.88 80 PHE A C 1
ATOM 622 O O . PHE A 1 80 ? -7.105 1.426 -6.171 1.00 95.88 80 PHE A O 1
ATOM 629 N N . TYR A 1 81 ? -5.065 2.322 -5.837 1.00 95.69 81 TYR A N 1
ATOM 630 C CA . TYR A 1 81 ? -4.922 1.824 -4.472 1.00 95.69 81 TYR A CA 1
ATOM 631 C C . TYR A 1 81 ? -6.033 2.358 -3.569 1.00 95.69 81 TYR A C 1
ATOM 633 O O . TYR A 1 81 ? -6.601 1.597 -2.798 1.00 95.69 81 TYR A O 1
ATOM 641 N N . THR A 1 82 ? -6.396 3.638 -3.676 1.00 96.12 82 THR A N 1
ATOM 642 C CA . THR A 1 82 ? -7.467 4.214 -2.849 1.00 96.12 82 THR A CA 1
ATOM 643 C C . THR A 1 82 ? -8.822 3.573 -3.134 1.00 96.12 82 THR A C 1
ATOM 645 O O . THR A 1 82 ? -9.552 3.255 -2.194 1.00 96.12 82 THR A O 1
ATOM 648 N N . LEU A 1 83 ? -9.157 3.370 -4.413 1.00 94.44 83 LEU A N 1
ATOM 649 C CA . LEU A 1 83 ? -10.391 2.683 -4.809 1.00 94.44 83 LEU A CA 1
ATOM 650 C C . LEU A 1 83 ? -10.453 1.281 -4.198 1.00 94.44 83 LEU A C 1
ATOM 652 O O . LEU A 1 83 ? -11.416 0.943 -3.508 1.00 94.44 83 LEU A O 1
ATOM 656 N N . PHE A 1 84 ? -9.386 0.510 -4.401 1.00 95.38 84 PHE A N 1
ATOM 657 C CA . PHE A 1 84 ? -9.266 -0.840 -3.873 1.00 95.38 84 PHE A CA 1
ATOM 658 C C . PHE A 1 84 ? -9.320 -0.869 -2.346 1.00 95.38 84 PHE A C 1
ATOM 660 O O . PHE A 1 84 ? -10.100 -1.621 -1.766 1.00 95.38 84 PHE A O 1
ATOM 667 N N . ALA A 1 85 ? -8.527 -0.026 -1.687 1.00 95.56 85 ALA A N 1
ATOM 668 C CA . ALA A 1 85 ? -8.386 -0.049 -0.245 1.00 95.56 85 ALA A CA 1
ATOM 669 C C . ALA A 1 85 ? -9.705 0.273 0.450 1.00 95.56 85 ALA A C 1
ATOM 671 O O . ALA A 1 85 ? -10.101 -0.447 1.361 1.00 95.56 85 ALA A O 1
ATOM 672 N N . VAL A 1 86 ? -10.427 1.300 -0.005 1.00 94.31 86 VAL A N 1
ATOM 673 C CA . VAL A 1 86 ? -11.733 1.655 0.569 1.00 94.31 86 VAL A CA 1
ATOM 674 C C . VAL A 1 86 ? -12.746 0.519 0.399 1.00 94.31 86 VAL A C 1
ATOM 676 O O . VAL A 1 86 ? -13.470 0.219 1.350 1.00 94.31 86 VAL A O 1
ATOM 679 N N . ALA A 1 87 ? -12.792 -0.127 -0.770 1.00 93.12 87 ALA A N 1
ATOM 680 C CA . ALA A 1 87 ? -13.673 -1.272 -0.998 1.00 93.12 87 ALA A CA 1
ATOM 681 C C . ALA A 1 87 ? -13.305 -2.461 -0.089 1.00 93.12 87 ALA A C 1
ATOM 683 O O . ALA A 1 87 ? -14.178 -3.030 0.570 1.00 93.12 87 ALA A O 1
ATOM 684 N N . TRP A 1 88 ? -12.012 -2.781 0.017 1.00 94.56 88 TRP A N 1
ATOM 685 C CA . TRP A 1 88 ? -11.517 -3.901 0.819 1.00 94.56 88 TRP A CA 1
ATOM 686 C C . TRP A 1 88 ? -11.695 -3.680 2.330 1.00 94.56 88 TRP A C 1
ATOM 688 O O . TRP A 1 88 ? -12.167 -4.577 3.026 1.00 94.56 88 TRP A O 1
ATOM 698 N N . TYR A 1 89 ? -11.426 -2.473 2.846 1.00 94.06 89 TYR A N 1
ATOM 699 C CA . TYR A 1 89 ? -11.705 -2.133 4.250 1.00 94.06 89 TYR A CA 1
ATOM 700 C C . TYR A 1 89 ? -13.188 -2.322 4.591 1.00 94.06 89 TYR A C 1
ATOM 702 O O . TYR A 1 89 ? -13.511 -2.878 5.637 1.00 94.06 89 TYR A O 1
ATOM 710 N N . ARG A 1 90 ? -14.105 -1.881 3.719 1.00 91.50 90 ARG A N 1
ATOM 711 C CA . ARG A 1 90 ? -15.551 -2.013 3.969 1.00 91.50 90 ARG A CA 1
ATOM 712 C C . ARG A 1 90 ? -16.004 -3.461 3.966 1.00 91.50 90 ARG A C 1
ATOM 714 O O . ARG A 1 90 ? -16.727 -3.849 4.880 1.00 91.50 90 ARG A O 1
ATOM 721 N N . ARG A 1 91 ? -15.532 -4.255 3.002 1.00 91.56 91 ARG A N 1
ATOM 722 C CA . ARG A 1 91 ? -15.762 -5.705 2.977 1.00 91.56 91 ARG A CA 1
ATOM 723 C C . ARG A 1 91 ? -15.387 -6.333 4.325 1.00 91.56 91 ARG A C 1
ATOM 725 O O . ARG A 1 91 ? -16.186 -7.074 4.882 1.00 91.56 91 ARG A O 1
ATOM 732 N N . ASN A 1 92 ? -14.214 -5.991 4.858 1.00 92.12 92 ASN A N 1
ATOM 733 C CA . ASN A 1 92 ? -13.691 -6.590 6.089 1.00 92.12 92 ASN A CA 1
ATOM 734 C C . ASN A 1 92 ? -14.352 -6.074 7.380 1.00 92.12 92 ASN A C 1
ATOM 736 O O . ASN A 1 92 ? -14.377 -6.794 8.376 1.00 92.12 92 ASN A O 1
ATOM 740 N N . LEU A 1 93 ? -14.834 -4.827 7.404 1.00 91.12 93 LEU A N 1
ATOM 741 C CA . LEU A 1 93 ? -15.313 -4.175 8.634 1.00 91.12 93 LEU A CA 1
ATOM 742 C C . LEU A 1 93 ? -16.838 -4.070 8.741 1.00 91.12 93 LEU A C 1
ATOM 744 O O . LEU A 1 93 ? -17.367 -4.113 9.846 1.00 91.12 93 LEU A O 1
ATOM 748 N N . ILE A 1 94 ? -17.534 -3.909 7.616 1.00 87.56 94 ILE A N 1
ATOM 749 C CA . ILE A 1 94 ? -18.997 -3.747 7.552 1.00 87.56 94 ILE A CA 1
ATOM 750 C C . ILE A 1 94 ? -19.647 -4.997 6.946 1.00 87.56 94 ILE A C 1
ATOM 752 O O . ILE A 1 94 ? -20.773 -5.342 7.294 1.00 87.56 94 ILE A O 1
ATOM 756 N N . GLY A 1 95 ? -18.926 -5.694 6.067 1.00 80.19 95 GLY A N 1
ATOM 757 C CA . GLY A 1 95 ? -19.444 -6.793 5.262 1.00 80.19 95 GLY A CA 1
ATOM 758 C C . GLY A 1 95 ? -19.761 -6.355 3.832 1.00 80.19 95 GLY A C 1
ATOM 759 O O . GLY A 1 95 ? -19.660 -5.180 3.469 1.00 80.19 95 GLY A O 1
ATOM 760 N N . LEU A 1 96 ? -20.130 -7.326 2.996 1.00 68.06 96 LEU A N 1
ATOM 761 C CA . LEU A 1 96 ? -20.611 -7.084 1.638 1.00 68.06 96 LEU A CA 1
ATOM 762 C C . LEU A 1 96 ? -22.003 -6.443 1.721 1.00 68.06 96 LEU A C 1
ATOM 764 O O . LEU A 1 96 ? -23.023 -7.122 1.622 1.00 68.06 96 LEU A O 1
ATOM 768 N N . GLU A 1 97 ? -22.070 -5.120 1.891 1.00 56.31 97 GLU A N 1
ATOM 769 C CA . GLU A 1 97 ? -23.237 -4.379 1.404 1.00 56.31 97 GLU A CA 1
ATOM 770 C C . GLU A 1 97 ? -23.462 -4.838 -0.043 1.00 56.31 97 GLU A C 1
ATOM 772 O O . GLU A 1 97 ? -22.476 -4.958 -0.773 1.00 56.31 97 GLU A O 1
ATOM 777 N N . ALA A 1 98 ? -24.706 -5.125 -0.448 1.00 50.53 98 ALA A N 1
ATOM 778 C CA . ALA A 1 98 ? -25.094 -5.566 -1.797 1.00 50.53 98 ALA A CA 1
ATOM 779 C C . ALA A 1 98 ? -24.810 -4.476 -2.853 1.00 50.53 98 ALA A C 1
ATOM 781 O O . ALA A 1 98 ? -25.688 -3.930 -3.516 1.00 50.53 98 ALA A O 1
ATOM 782 N N . THR A 1 99 ? -23.548 -4.101 -2.952 1.00 56.03 99 THR A N 1
ATOM 783 C CA . THR A 1 99 ? -22.996 -3.023 -3.735 1.00 56.03 99 THR A CA 1
ATOM 784 C C . THR A 1 99 ? -22.359 -3.697 -4.926 1.00 56.03 99 THR A C 1
ATOM 786 O O . THR A 1 99 ? -21.437 -4.503 -4.817 1.00 56.03 99 THR A O 1
ATOM 789 N N . THR A 1 100 ? -22.919 -3.419 -6.095 1.00 69.38 100 THR A N 1
ATOM 790 C CA . THR A 1 100 ? -22.335 -3.862 -7.354 1.00 69.38 100 THR A CA 1
ATOM 791 C C . THR A 1 100 ? -20.906 -3.320 -7.462 1.00 69.38 100 THR A C 1
ATOM 793 O O . THR A 1 100 ? -20.600 -2.249 -6.927 1.00 69.38 100 THR A O 1
ATOM 796 N N . LEU A 1 101 ? -20.024 -4.031 -8.176 1.00 70.75 101 LEU A N 1
ATOM 797 C CA . LEU A 1 101 ? -18.625 -3.628 -8.399 1.00 70.75 101 LEU A CA 1
ATOM 798 C C . LEU A 1 101 ? -18.504 -2.136 -8.770 1.00 70.75 101 LEU A C 1
ATOM 800 O O . LEU A 1 101 ? -17.653 -1.422 -8.246 1.00 70.75 101 LEU A O 1
ATOM 804 N N . GLY A 1 102 ? -19.397 -1.650 -9.638 1.00 72.50 102 GLY A N 1
ATOM 805 C CA . GLY A 1 102 ? -19.418 -0.255 -10.075 1.00 72.50 102 GLY A CA 1
ATOM 806 C C . GLY A 1 102 ? -19.701 0.747 -8.952 1.00 72.50 102 GLY A C 1
ATOM 807 O O . GLY A 1 102 ? -19.146 1.841 -8.966 1.00 72.50 102 GLY A O 1
ATOM 808 N N . VAL A 1 103 ? -20.511 0.384 -7.953 1.00 77.31 103 VAL A N 1
ATOM 809 C CA . VAL A 1 103 ? -20.781 1.242 -6.788 1.00 77.31 103 VAL A CA 1
ATOM 810 C C . VAL A 1 103 ? -19.579 1.267 -5.846 1.00 77.31 103 VAL A C 1
ATOM 812 O O . VAL A 1 103 ? -19.195 2.347 -5.396 1.00 77.31 103 VAL A O 1
ATOM 815 N N . ALA A 1 104 ? -18.947 0.114 -5.600 1.00 75.81 104 ALA A N 1
ATOM 816 C CA . ALA A 1 104 ? -17.744 0.026 -4.768 1.00 75.81 104 ALA A CA 1
ATOM 817 C C . ALA A 1 104 ? -16.564 0.820 -5.365 1.00 75.81 104 ALA A C 1
ATOM 819 O O . ALA A 1 104 ? -15.804 1.458 -4.633 1.00 75.81 104 ALA A O 1
ATOM 820 N N . MET A 1 105 ? -16.461 0.838 -6.698 1.00 81.38 105 MET A N 1
ATOM 821 C CA . MET A 1 105 ? -15.387 1.503 -7.443 1.00 81.38 105 MET A CA 1
ATOM 822 C C . MET A 1 105 ? -15.698 2.943 -7.860 1.00 81.38 105 MET A C 1
ATOM 824 O O . MET A 1 105 ? -14.852 3.607 -8.463 1.00 81.38 105 MET A O 1
ATOM 828 N N . ARG A 1 106 ? -16.886 3.468 -7.544 1.00 87.75 106 ARG A N 1
ATOM 829 C CA . ARG A 1 106 ? -17.224 4.855 -7.869 1.00 87.75 106 ARG A CA 1
ATOM 830 C C . ARG A 1 106 ? -16.441 5.807 -6.971 1.00 87.75 106 ARG A C 1
ATOM 832 O O . ARG A 1 106 ? -16.546 5.750 -5.745 1.00 87.75 106 ARG A O 1
ATOM 839 N N . TRP A 1 107 ? -15.718 6.742 -7.583 1.00 91.56 107 TRP A N 1
ATOM 840 C CA . TRP A 1 107 ? -15.052 7.812 -6.846 1.00 91.56 107 TRP A CA 1
ATOM 841 C C . TRP A 1 107 ? -16.095 8.700 -6.157 1.00 91.56 107 TRP A C 1
ATOM 843 O O . TRP A 1 107 ? -16.938 9.313 -6.810 1.00 91.56 107 TRP A O 1
ATOM 853 N N . SER A 1 108 ? -16.067 8.748 -4.827 1.00 90.31 108 SER A N 1
ATOM 854 C CA . SER A 1 108 ? -17.001 9.534 -4.017 1.00 90.31 108 SER A CA 1
ATOM 855 C C . SER A 1 108 ? -16.262 10.374 -2.972 1.00 90.31 108 SER A C 1
ATOM 857 O O . SER A 1 108 ? -15.037 10.303 -2.827 1.00 90.31 108 SER A O 1
ATOM 859 N N . GLY A 1 109 ? -17.010 11.157 -2.187 1.00 90.62 109 GLY A N 1
ATOM 860 C CA . GLY A 1 109 ? -16.447 11.942 -1.086 1.00 90.62 109 GLY A CA 1
ATOM 861 C C . GLY A 1 109 ? -15.671 11.099 -0.062 1.00 90.62 109 GLY A C 1
ATOM 862 O O . GLY A 1 109 ? -14.735 11.605 0.561 1.00 90.62 109 GLY A O 1
ATOM 863 N N . ARG A 1 110 ? -15.996 9.804 0.093 1.00 90.75 110 ARG A N 1
ATOM 864 C CA . ARG A 1 110 ? -15.252 8.888 0.974 1.00 90.75 110 ARG A CA 1
ATOM 865 C C . ARG A 1 110 ? -13.836 8.641 0.461 1.00 90.75 110 ARG A C 1
ATOM 867 O O . ARG A 1 110 ? -12.883 8.872 1.203 1.00 90.75 110 ARG A O 1
ATOM 874 N N . GLN A 1 111 ? -13.692 8.263 -0.807 1.00 93.25 111 GLN A N 1
ATOM 875 C CA . GLN A 1 111 ? -12.391 8.060 -1.445 1.00 93.25 111 GLN A CA 1
ATOM 876 C C . GLN A 1 111 ? -11.579 9.355 -1.439 1.00 93.25 111 GLN A C 1
ATOM 878 O O . GLN A 1 111 ? -10.390 9.313 -1.155 1.00 93.25 111 GLN A O 1
ATOM 883 N N . TRP A 1 112 ? -12.213 10.520 -1.610 1.00 94.75 112 TRP A N 1
ATOM 884 C CA . TRP A 1 112 ? -11.514 11.804 -1.494 1.00 94.75 112 TRP A CA 1
ATOM 885 C C . TRP A 1 112 ? -11.001 12.105 -0.076 1.00 94.75 112 TRP A C 1
ATOM 887 O O . TRP A 1 112 ? -9.912 12.657 0.098 1.00 94.75 112 TRP A O 1
ATOM 897 N N . ARG A 1 113 ? -11.765 11.764 0.973 1.00 94.12 113 ARG A N 1
ATOM 898 C CA . ARG A 1 113 ? -11.296 11.881 2.369 1.00 94.12 113 ARG A CA 1
ATOM 899 C C . ARG A 1 113 ? -10.139 10.918 2.647 1.00 94.12 113 ARG A C 1
ATOM 901 O O . ARG A 1 113 ? -9.146 11.345 3.234 1.00 94.12 113 ARG A O 1
ATOM 908 N N . PHE A 1 114 ? -10.245 9.673 2.182 1.00 94.94 114 PHE A N 1
ATOM 909 C CA . PHE A 1 114 ? -9.185 8.670 2.292 1.00 94.94 114 PHE A CA 1
ATOM 910 C C . PHE A 1 114 ? -7.911 9.120 1.566 1.00 94.94 114 PHE A C 1
ATOM 912 O O . PHE A 1 114 ? -6.852 9.207 2.180 1.00 94.94 114 PHE A O 1
ATOM 919 N N . PHE A 1 115 ? -8.028 9.492 0.289 1.00 96.06 115 PHE A N 1
ATOM 920 C CA . PHE A 1 115 ? -6.918 9.908 -0.567 1.00 96.06 115 PHE A CA 1
ATOM 921 C C . PHE A 1 115 ? -6.158 11.102 0.011 1.00 96.06 115 PHE A C 1
ATOM 923 O O . PHE A 1 115 ? -4.936 11.073 0.108 1.00 96.06 115 PHE A O 1
ATOM 930 N N . ARG A 1 116 ? -6.869 12.138 0.478 1.00 95.81 116 ARG A N 1
ATOM 931 C CA . ARG A 1 116 ? -6.229 13.301 1.115 1.00 95.81 116 ARG A CA 1
ATOM 932 C C . ARG A 1 116 ? -5.443 12.915 2.365 1.00 95.81 116 ARG A C 1
ATOM 934 O O . ARG A 1 116 ? -4.345 13.417 2.572 1.00 95.81 116 ARG A O 1
ATOM 941 N N . ARG A 1 117 ? -5.981 12.021 3.199 1.00 94.62 117 ARG A N 1
ATOM 942 C CA . ARG A 1 117 ? -5.298 11.545 4.413 1.00 94.62 117 ARG A CA 1
ATOM 943 C C . ARG A 1 117 ? -4.104 10.656 4.083 1.00 94.62 117 ARG A C 1
ATOM 945 O O . ARG A 1 117 ? -3.084 10.771 4.755 1.00 94.62 117 ARG A O 1
ATOM 952 N N . LEU A 1 118 ? -4.208 9.853 3.026 1.00 95.00 118 LEU A N 1
ATOM 953 C CA . LEU A 1 118 ? -3.100 9.072 2.486 1.00 95.00 118 LEU A CA 1
ATOM 954 C C . LEU A 1 118 ? -1.970 9.988 2.005 1.00 95.00 118 LEU A C 1
ATOM 956 O O . LEU A 1 118 ? -0.837 9.816 2.441 1.00 95.00 118 LEU A O 1
ATOM 960 N N . LEU A 1 119 ? -2.279 11.003 1.192 1.00 95.75 119 LEU A N 1
ATOM 961 C CA . LEU A 1 119 ? -1.294 11.984 0.727 1.00 95.75 119 LEU A CA 1
ATOM 962 C C . LEU A 1 119 ? -0.639 12.737 1.884 1.00 95.75 119 LEU A C 1
ATOM 964 O O . LEU A 1 119 ? 0.581 12.860 1.914 1.00 95.75 119 LEU A O 1
ATOM 968 N N . LEU A 1 120 ? -1.428 13.202 2.857 1.00 94.69 120 LEU A N 1
ATOM 969 C CA . LEU A 1 120 ? -0.887 13.861 4.045 1.00 94.69 120 LEU A CA 1
ATOM 970 C C . LEU A 1 120 ? 0.063 12.936 4.805 1.00 94.69 120 LEU A C 1
ATOM 972 O O . LEU A 1 120 ? 1.149 13.374 5.176 1.00 94.69 120 LEU A O 1
ATOM 976 N N . LEU A 1 121 ? -0.307 11.671 5.018 1.00 93.94 121 LEU A N 1
ATOM 977 C CA . LEU A 1 121 ? 0.564 10.716 5.699 1.00 93.94 121 LEU A CA 1
ATOM 978 C C . LEU A 1 121 ? 1.862 10.503 4.917 1.00 93.94 121 LEU A C 1
ATOM 980 O O . LEU A 1 121 ? 2.934 10.607 5.500 1.00 93.94 121 LEU A O 1
ATOM 984 N N . ILE A 1 122 ? 1.775 10.277 3.605 1.00 92.94 122 ILE A N 1
ATOM 985 C CA . ILE A 1 122 ? 2.939 10.094 2.733 1.00 92.94 122 ILE A CA 1
ATOM 986 C C . ILE A 1 122 ? 3.870 11.308 2.817 1.00 92.94 122 ILE A C 1
ATOM 988 O O . ILE A 1 122 ? 5.046 11.143 3.127 1.00 92.94 122 ILE A O 1
ATOM 992 N N . ILE A 1 123 ? 3.354 12.525 2.617 1.00 93.94 123 ILE A N 1
ATOM 993 C CA . ILE A 1 123 ? 4.153 13.760 2.669 1.00 93.94 123 ILE A CA 1
ATOM 994 C C . ILE A 1 123 ? 4.833 13.916 4.033 1.00 93.94 123 ILE A C 1
ATOM 996 O O . ILE A 1 123 ? 6.016 14.239 4.089 1.00 93.94 123 ILE A O 1
ATOM 1000 N N . ASN A 1 124 ? 4.120 13.648 5.131 1.00 92.81 124 ASN A N 1
ATOM 1001 C CA . ASN A 1 124 ? 4.704 13.731 6.471 1.00 92.81 124 ASN A CA 1
ATOM 1002 C C . ASN A 1 124 ? 5.801 12.678 6.682 1.00 92.81 124 ASN A C 1
ATOM 1004 O O . ASN A 1 124 ? 6.853 13.006 7.223 1.00 92.81 124 ASN A O 1
ATOM 1008 N N . LEU A 1 125 ? 5.601 11.436 6.230 1.00 91.81 125 LEU A N 1
ATOM 1009 C CA . LEU A 1 125 ? 6.617 10.385 6.343 1.00 91.81 125 LEU A CA 1
ATOM 1010 C C . LEU A 1 125 ? 7.858 10.695 5.501 1.00 91.81 125 LEU A C 1
ATOM 1012 O O . LEU A 1 125 ? 8.970 10.541 5.999 1.00 91.81 125 LEU A O 1
ATOM 1016 N N . PHE A 1 126 ? 7.687 11.183 4.269 1.00 90.12 126 PHE A N 1
ATOM 1017 C CA . PHE A 1 126 ? 8.804 11.633 3.434 1.00 90.12 126 PHE A CA 1
ATOM 1018 C C . PHE A 1 126 ? 9.509 12.858 4.025 1.00 90.12 126 PHE A C 1
ATOM 1020 O O . PHE A 1 126 ? 10.734 12.922 3.988 1.00 90.12 126 PHE A O 1
ATOM 1027 N N . GLY A 1 127 ? 8.769 13.798 4.618 1.00 90.94 127 GLY A N 1
ATOM 1028 C CA . GLY A 1 127 ? 9.345 14.947 5.317 1.00 90.94 127 GLY A CA 1
ATOM 1029 C C . GLY A 1 127 ? 10.199 14.525 6.513 1.00 90.94 127 GLY A C 1
ATOM 1030 O O . GLY A 1 127 ? 11.336 14.974 6.646 1.00 90.94 127 GLY A O 1
ATOM 1031 N N . VAL A 1 128 ? 9.697 13.601 7.340 1.00 89.12 128 VAL A N 1
ATOM 1032 C CA . VAL A 1 128 ? 10.460 13.017 8.457 1.00 89.12 128 VAL A CA 1
ATOM 1033 C C . VAL A 1 128 ? 11.690 12.267 7.945 1.00 89.12 128 VAL A C 1
ATOM 1035 O O . VAL A 1 128 ? 12.779 12.471 8.478 1.00 89.12 128 VAL A O 1
ATOM 1038 N N . LEU A 1 129 ? 11.542 11.449 6.897 1.00 89.00 129 LEU A N 1
ATOM 1039 C CA . LEU A 1 129 ? 12.656 10.736 6.266 1.00 89.00 129 LEU A CA 1
ATOM 1040 C C . LEU A 1 129 ? 13.744 11.709 5.802 1.00 89.00 129 LEU A C 1
ATOM 1042 O O . LEU A 1 129 ? 14.914 11.504 6.107 1.00 89.00 129 LEU A O 1
ATOM 1046 N N . PHE A 1 130 ? 13.356 12.770 5.093 1.00 88.81 130 PHE A N 1
ATOM 1047 C CA . PHE A 1 130 ? 14.274 13.765 4.551 1.00 88.81 130 PHE A CA 1
ATOM 1048 C C . PHE A 1 130 ? 15.026 14.509 5.659 1.00 88.81 130 PHE A C 1
ATOM 1050 O O . PHE A 1 130 ? 16.255 14.563 5.634 1.00 88.81 130 PHE A O 1
ATOM 1057 N N . ILE A 1 131 ? 14.304 15.023 6.662 1.00 89.69 131 ILE A N 1
ATOM 1058 C CA . ILE A 1 131 ? 14.899 15.757 7.788 1.00 89.69 131 ILE A CA 1
ATOM 1059 C C . ILE A 1 131 ? 15.874 14.858 8.550 1.00 89.69 131 ILE A C 1
ATOM 1061 O O . ILE A 1 131 ? 17.021 15.238 8.770 1.00 89.69 131 ILE A O 1
ATOM 1065 N N . LEU A 1 132 ? 15.448 13.652 8.931 1.00 87.00 132 LEU A N 1
ATOM 1066 C CA . LEU A 1 132 ? 16.302 12.747 9.696 1.00 87.00 132 LEU A CA 1
ATOM 1067 C C . LEU A 1 132 ? 17.498 12.252 8.872 1.00 87.00 132 LEU A C 1
ATOM 1069 O O . LEU A 1 132 ? 18.595 12.145 9.414 1.00 87.00 132 LEU A O 1
ATOM 1073 N N . SER A 1 133 ? 17.322 11.998 7.571 1.00 85.44 133 SER A N 1
ATOM 1074 C CA . SER A 1 133 ? 18.431 11.637 6.685 1.00 85.44 133 SER A CA 1
ATOM 1075 C C . SER A 1 133 ? 19.470 12.754 6.608 1.00 85.44 133 SER A C 1
ATOM 1077 O O . SER A 1 133 ? 20.657 12.465 6.726 1.00 85.44 133 SER A O 1
ATOM 1079 N N . ALA A 1 134 ? 19.046 14.013 6.457 1.00 87.25 134 ALA A N 1
ATOM 1080 C CA . ALA A 1 134 ? 19.950 15.164 6.401 1.00 87.25 134 ALA A CA 1
ATOM 1081 C C . ALA A 1 134 ? 20.695 15.399 7.727 1.00 87.25 134 ALA A C 1
ATOM 1083 O O . ALA A 1 134 ? 21.854 15.812 7.730 1.00 87.25 134 ALA A O 1
ATOM 1084 N N . LEU A 1 135 ? 20.047 15.122 8.862 1.00 87.44 135 LEU A N 1
ATOM 1085 C CA . LEU A 1 135 ? 20.673 15.242 10.180 1.00 87.44 135 LEU A CA 1
ATOM 1086 C C . LEU A 1 135 ? 21.693 14.122 10.433 1.00 87.44 135 LEU A C 1
ATOM 1088 O O . LEU A 1 135 ? 22.786 14.383 10.934 1.00 87.44 135 LEU A O 1
ATOM 1092 N N . LEU A 1 136 ? 21.348 12.880 10.085 1.00 86.25 136 LEU A N 1
ATOM 1093 C CA . LEU A 1 136 ? 22.145 11.700 10.424 1.00 86.25 136 LEU A CA 1
ATOM 1094 C C . LEU A 1 136 ? 23.282 11.412 9.435 1.00 86.25 136 LEU A C 1
ATOM 1096 O O . LEU A 1 136 ? 24.282 10.813 9.837 1.00 86.25 136 LEU A O 1
ATOM 1100 N N . SER A 1 137 ? 23.178 11.856 8.176 1.00 83.12 137 SER A N 1
ATOM 1101 C CA . SER A 1 137 ? 24.205 11.616 7.147 1.00 83.12 137 SER A CA 1
ATOM 1102 C C . SER A 1 137 ? 25.570 12.216 7.488 1.00 83.12 137 SER A C 1
ATOM 1104 O O . SER A 1 137 ? 26.580 11.778 6.950 1.00 83.12 137 SER A O 1
ATOM 1106 N N . ASN A 1 138 ? 25.608 13.204 8.384 1.00 84.25 138 ASN A N 1
ATOM 1107 C CA . ASN A 1 138 ? 26.843 13.849 8.836 1.00 84.25 138 ASN A CA 1
ATOM 1108 C C . ASN A 1 138 ? 27.526 13.112 9.999 1.00 84.25 138 ASN A C 1
ATOM 1110 O O . ASN A 1 138 ? 28.647 13.456 10.362 1.00 84.25 138 ASN A O 1
ATOM 1114 N N . VAL A 1 139 ? 26.846 12.141 10.617 1.00 85.75 139 VAL A N 1
ATOM 1115 C CA . VAL A 1 139 ? 27.273 11.532 11.888 1.00 85.75 139 VAL A CA 1
ATOM 1116 C C . VAL A 1 139 ? 27.542 10.037 11.744 1.00 85.75 139 VAL A C 1
ATOM 1118 O O . VAL A 1 139 ? 28.383 9.489 12.454 1.00 85.75 139 VAL A O 1
ATOM 1121 N N . MET A 1 140 ? 26.835 9.356 10.842 1.00 86.38 140 MET A N 1
ATOM 1122 C CA . MET A 1 140 ? 26.894 7.902 10.709 1.00 86.38 140 MET A CA 1
ATOM 1123 C C . MET A 1 140 ? 27.031 7.466 9.246 1.00 86.38 140 MET A C 1
ATOM 1125 O O . MET A 1 140 ? 26.574 8.172 8.345 1.00 86.38 140 MET A O 1
ATOM 1129 N N . PRO A 1 141 ? 27.593 6.268 8.989 1.00 88.44 141 PRO A N 1
ATOM 1130 C CA . PRO A 1 141 ? 27.555 5.657 7.664 1.00 88.44 141 PRO A CA 1
ATOM 1131 C C . PRO A 1 141 ? 26.116 5.464 7.161 1.00 88.44 141 PRO A C 1
ATOM 1133 O O . PRO A 1 141 ? 25.188 5.278 7.945 1.00 88.44 141 PRO A O 1
ATOM 1136 N N . LEU A 1 142 ? 25.929 5.425 5.841 1.00 82.50 142 LEU A N 1
ATOM 1137 C CA . LEU A 1 142 ? 24.602 5.389 5.213 1.00 82.50 142 LEU A CA 1
ATOM 1138 C C . LEU A 1 142 ? 23.725 4.199 5.665 1.00 82.50 142 LEU A C 1
ATOM 1140 O O . LEU A 1 142 ? 22.537 4.366 5.926 1.00 82.50 142 LEU A O 1
ATOM 1144 N N . ALA A 1 143 ? 24.295 2.997 5.783 1.00 85.19 143 ALA A N 1
ATOM 1145 C CA . ALA A 1 143 ? 23.542 1.775 6.093 1.00 85.19 143 ALA A CA 1
ATOM 1146 C C . ALA A 1 143 ? 22.829 1.780 7.471 1.00 85.19 143 ALA A C 1
ATOM 1148 O O . ALA A 1 143 ? 21.622 1.504 7.514 1.00 85.19 143 ALA A O 1
ATOM 1149 N N . PRO A 1 144 ? 23.500 2.100 8.599 1.00 85.44 144 PRO A N 1
ATOM 1150 C CA . PRO A 1 144 ? 22.824 2.214 9.892 1.00 85.44 144 PRO A CA 1
ATOM 1151 C C . PRO A 1 144 ? 21.804 3.359 9.924 1.00 85.44 144 PRO A C 1
ATOM 1153 O O . PRO A 1 144 ? 20.752 3.203 10.544 1.00 85.44 144 PRO A O 1
ATOM 1156 N N . VAL A 1 145 ? 22.055 4.461 9.204 1.00 86.06 145 VAL A N 1
ATOM 1157 C CA . VAL A 1 145 ? 21.088 5.562 9.070 1.00 86.06 145 VAL A CA 1
ATOM 1158 C C . VAL A 1 145 ? 19.804 5.070 8.410 1.00 86.06 145 VAL A C 1
ATOM 1160 O O . VAL A 1 145 ? 18.730 5.211 8.989 1.00 86.06 145 VAL A O 1
ATOM 1163 N N . LEU A 1 146 ? 19.897 4.418 7.249 1.00 84.88 146 LEU A N 1
ATOM 1164 C CA . LEU A 1 146 ? 18.723 3.893 6.545 1.00 84.88 146 LEU A CA 1
ATOM 1165 C C . LEU A 1 146 ? 17.943 2.879 7.393 1.00 84.88 146 LEU A C 1
ATOM 1167 O O . LEU A 1 146 ? 16.716 2.940 7.446 1.00 84.88 146 LEU A O 1
ATOM 1171 N N . SER A 1 147 ? 18.640 1.994 8.110 1.00 86.56 147 SER A N 1
ATOM 1172 C CA . SER A 1 147 ? 18.002 1.019 9.008 1.00 86.56 147 SER A CA 1
ATOM 1173 C C . SER A 1 147 ? 17.211 1.699 10.130 1.00 86.56 147 SER A C 1
ATOM 1175 O O . SER A 1 147 ? 16.046 1.369 10.361 1.00 86.56 147 SER A O 1
ATOM 1177 N N . ALA A 1 148 ? 17.814 2.684 10.803 1.00 87.31 148 ALA A N 1
ATOM 1178 C CA . ALA A 1 148 ? 17.153 3.436 11.866 1.00 87.31 148 ALA A CA 1
ATOM 1179 C C . ALA A 1 148 ? 15.936 4.212 11.337 1.00 87.31 148 ALA A C 1
ATOM 1181 O O . ALA A 1 148 ? 14.867 4.188 11.951 1.00 87.31 148 ALA A O 1
ATOM 1182 N N . LEU A 1 149 ? 16.071 4.843 10.167 1.00 88.12 149 LEU A N 1
ATOM 1183 C CA . LEU A 1 149 ? 14.989 5.576 9.512 1.00 88.12 149 LEU A CA 1
ATOM 1184 C C . LEU A 1 149 ? 13.804 4.672 9.176 1.00 88.12 149 LEU A C 1
ATOM 1186 O O . LEU A 1 149 ? 12.666 5.032 9.474 1.00 88.12 149 LEU A O 1
ATOM 1190 N N . LEU A 1 150 ? 14.056 3.488 8.611 1.00 88.81 150 LEU A N 1
ATOM 1191 C CA . LEU A 1 150 ? 13.004 2.522 8.288 1.00 88.81 150 LEU A CA 1
ATOM 1192 C C . LEU A 1 150 ? 12.241 2.069 9.537 1.00 88.81 150 LEU A C 1
ATOM 1194 O O . LEU A 1 150 ? 11.014 1.977 9.498 1.00 88.81 150 LEU A O 1
ATOM 1198 N N . ILE A 1 151 ? 12.938 1.843 10.654 1.00 91.38 151 ILE A N 1
ATOM 1199 C CA . ILE A 1 151 ? 12.299 1.482 11.927 1.00 91.38 151 ILE A CA 1
ATOM 1200 C C . ILE A 1 151 ? 11.423 2.632 12.433 1.00 91.38 151 ILE A C 1
ATOM 1202 O O . ILE A 1 151 ? 10.254 2.418 12.759 1.00 91.38 151 ILE A O 1
ATOM 1206 N N . VAL A 1 152 ? 11.954 3.858 12.467 1.00 91.38 152 VAL A N 1
ATOM 1207 C CA . VAL A 1 152 ? 11.219 5.039 12.949 1.00 91.38 152 VAL A CA 1
ATOM 1208 C C . VAL A 1 152 ? 9.982 5.303 12.090 1.00 91.38 152 VAL A C 1
ATOM 1210 O O . VAL A 1 152 ? 8.882 5.460 12.621 1.00 91.38 152 VAL A O 1
ATOM 1213 N N . ILE A 1 153 ? 10.132 5.291 10.767 1.00 90.81 153 ILE A N 1
ATOM 1214 C CA . ILE A 1 153 ? 9.030 5.490 9.818 1.00 90.81 153 ILE A CA 1
ATOM 1215 C C . ILE A 1 153 ? 8.006 4.370 9.942 1.00 90.81 153 ILE A C 1
ATOM 1217 O O . ILE A 1 153 ? 6.810 4.651 9.979 1.00 90.81 153 ILE A O 1
ATOM 1221 N N . GLY A 1 154 ? 8.458 3.120 10.062 1.00 91.75 154 GLY A N 1
ATOM 1222 C CA . GLY A 1 154 ? 7.590 1.970 10.281 1.00 91.75 154 GLY A CA 1
ATOM 1223 C C . GLY A 1 154 ? 6.746 2.127 11.544 1.00 91.75 154 GLY A C 1
ATOM 1224 O O . GLY A 1 154 ? 5.533 1.935 11.499 1.00 91.75 154 GLY A O 1
ATOM 1225 N N . LEU A 1 155 ? 7.348 2.558 12.654 1.00 93.19 155 LEU A N 1
ATOM 1226 C CA . LEU A 1 155 ? 6.632 2.814 13.906 1.00 93.19 155 LEU A CA 1
ATOM 1227 C C . LEU A 1 155 ? 5.627 3.967 13.781 1.00 93.19 155 LEU A C 1
ATOM 1229 O O . LEU A 1 155 ? 4.496 3.839 14.255 1.00 93.19 155 LEU A O 1
ATOM 1233 N N . ILE A 1 156 ? 6.005 5.077 13.140 1.00 93.00 156 ILE A N 1
ATOM 1234 C CA . ILE A 1 156 ? 5.103 6.223 12.935 1.00 93.00 156 ILE A CA 1
ATOM 1235 C C . ILE A 1 156 ? 3.926 5.812 12.047 1.00 93.00 156 ILE A C 1
ATOM 1237 O O . ILE A 1 156 ? 2.769 6.030 12.415 1.00 93.00 156 ILE A O 1
ATOM 1241 N N . TYR A 1 157 ? 4.209 5.177 10.909 1.00 93.62 157 TYR A N 1
ATOM 1242 C CA . TYR A 1 157 ? 3.195 4.715 9.969 1.00 93.62 157 TYR A CA 1
ATOM 1243 C C . TYR A 1 157 ? 2.244 3.717 10.628 1.00 93.62 157 TYR A C 1
ATOM 1245 O O . TYR A 1 157 ? 1.034 3.929 10.587 1.00 93.62 157 TYR A O 1
ATOM 1253 N N . ALA A 1 158 ? 2.766 2.686 11.301 1.00 92.88 158 ALA A N 1
ATOM 1254 C CA . ALA A 1 158 ? 1.946 1.660 11.943 1.00 92.88 158 ALA A CA 1
ATOM 1255 C C . ALA A 1 158 ? 0.938 2.267 12.926 1.00 92.88 158 ALA A C 1
ATOM 1257 O O . ALA A 1 158 ? -0.217 1.850 12.982 1.00 92.88 158 ALA A O 1
ATOM 1258 N N . ARG A 1 159 ? 1.353 3.295 13.673 1.00 93.69 159 ARG A N 1
ATOM 1259 C CA . ARG A 1 159 ? 0.488 3.978 14.642 1.00 93.69 159 ARG A CA 1
ATOM 1260 C C . ARG A 1 159 ? -0.489 4.958 14.011 1.00 93.69 159 ARG A C 1
ATOM 1262 O O . ARG A 1 159 ? -1.561 5.165 14.570 1.00 93.69 159 ARG A O 1
ATOM 1269 N N . ALA A 1 160 ? -0.135 5.567 12.885 1.00 94.38 160 ALA A N 1
ATOM 1270 C CA . ALA A 1 160 ? -0.994 6.498 12.157 1.00 94.38 160 ALA A CA 1
ATOM 1271 C C . ALA A 1 160 ? -2.003 5.787 11.236 1.00 94.38 160 ALA A C 1
ATOM 1273 O O . ALA A 1 160 ? -3.017 6.377 10.860 1.00 94.38 160 ALA A O 1
ATOM 1274 N N . ALA A 1 161 ? -1.737 4.530 10.875 1.00 94.19 161 ALA A N 1
ATOM 1275 C CA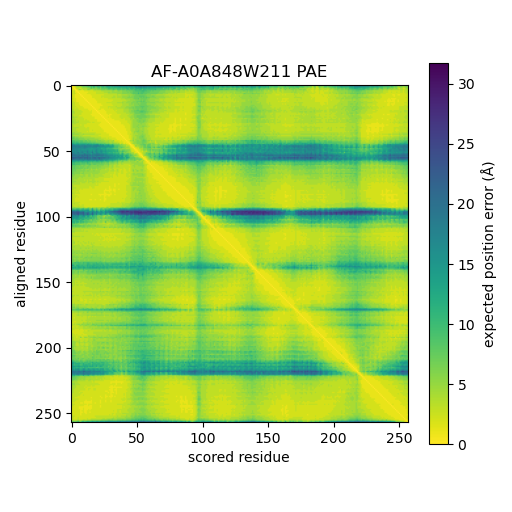 . ALA A 1 161 ? -2.488 3.811 9.855 1.00 94.19 161 ALA A CA 1
ATOM 1276 C C . ALA A 1 161 ? -3.948 3.509 10.245 1.00 94.19 161 ALA A C 1
ATOM 1278 O O . ALA A 1 161 ? -4.778 3.413 9.346 1.00 94.19 161 ALA A O 1
ATOM 1279 N N . LEU A 1 162 ? -4.321 3.434 11.536 1.00 94.50 162 LEU A N 1
ATOM 1280 C CA . LEU A 1 162 ? -5.716 3.143 11.940 1.00 94.50 162 LEU A CA 1
ATOM 1281 C C . LEU A 1 162 ? -6.726 4.222 11.522 1.00 94.50 162 LEU A C 1
ATOM 1283 O O . LEU A 1 162 ? -7.930 3.975 11.522 1.00 94.50 162 LEU A O 1
ATOM 1287 N N . VAL A 1 163 ? -6.257 5.391 11.085 1.00 95.50 163 VAL A N 1
ATOM 1288 C CA . VAL A 1 163 ? -7.113 6.397 10.447 1.00 95.50 163 VAL A CA 1
ATOM 1289 C C . VAL A 1 163 ? -7.774 5.851 9.171 1.00 95.50 163 VAL A C 1
ATOM 1291 O O . VAL A 1 163 ? -8.904 6.218 8.862 1.00 95.50 163 VAL A O 1
ATOM 1294 N N . PHE A 1 164 ? -7.110 4.963 8.430 1.00 95.19 164 PHE A N 1
ATOM 1295 C CA . PHE A 1 164 ? -7.623 4.416 7.170 1.00 95.19 164 PHE A CA 1
ATOM 1296 C C . PHE A 1 164 ? -8.853 3.508 7.322 1.00 95.19 164 PHE A C 1
ATOM 1298 O O . PHE A 1 164 ? -9.847 3.791 6.646 1.00 95.19 164 PHE A O 1
ATOM 1305 N N . PRO A 1 165 ? -8.851 2.470 8.186 1.00 94.19 165 PRO A N 1
ATOM 1306 C CA . PRO A 1 165 ? -10.045 1.664 8.419 1.00 94.19 165 PRO A CA 1
ATOM 1307 C C . PRO A 1 165 ? -11.200 2.513 8.960 1.00 94.19 165 PRO A C 1
ATOM 1309 O O . PRO A 1 165 ? -12.310 2.394 8.452 1.00 94.19 165 PRO A O 1
ATOM 1312 N N . ALA A 1 166 ? -10.928 3.449 9.878 1.00 93.38 166 ALA A N 1
ATOM 1313 C CA . ALA A 1 166 ? -11.945 4.353 10.417 1.00 93.38 166 ALA A CA 1
ATOM 1314 C C . ALA A 1 166 ? -12.612 5.210 9.318 1.00 93.38 166 ALA A C 1
ATOM 1316 O O . ALA A 1 166 ? -13.836 5.283 9.197 1.00 93.38 166 ALA A O 1
ATOM 1317 N N . LEU A 1 167 ? -11.812 5.797 8.419 1.00 92.81 167 LEU A N 1
ATOM 1318 C CA . LEU A 1 167 ? -12.335 6.565 7.282 1.00 92.81 167 LEU A CA 1
ATOM 1319 C C . LEU A 1 167 ? -13.150 5.715 6.304 1.00 92.81 167 LEU A C 1
ATOM 1321 O O . LEU A 1 167 ? -14.087 6.227 5.688 1.00 92.81 167 LEU A O 1
ATOM 1325 N N . ALA A 1 168 ? -12.797 4.441 6.133 1.00 88.19 168 ALA A N 1
ATOM 1326 C CA . ALA A 1 168 ? -13.544 3.528 5.276 1.00 88.19 168 ALA A CA 1
ATOM 1327 C C . ALA A 1 168 ? -14.911 3.150 5.875 1.00 88.19 168 ALA A C 1
ATOM 1329 O O . ALA A 1 168 ? -15.872 2.939 5.122 1.00 88.19 168 ALA A O 1
ATOM 1330 N N . THR A 1 169 ? -15.010 3.131 7.208 1.00 88.12 169 THR A N 1
ATOM 1331 C CA . THR A 1 169 ? -16.248 2.904 7.971 1.00 88.12 169 THR A CA 1
ATOM 1332 C C . THR A 1 169 ? -17.008 4.181 8.327 1.00 88.12 169 THR A C 1
ATOM 1334 O O . THR A 1 169 ? -17.945 4.134 9.114 1.00 88.12 169 THR A O 1
ATOM 1337 N N . ASP A 1 170 ? -16.623 5.323 7.749 1.00 88.69 170 ASP A N 1
ATOM 1338 C CA . ASP A 1 170 ? -17.206 6.645 8.018 1.00 88.69 170 ASP A CA 1
ATOM 1339 C C . ASP A 1 170 ? -17.144 7.089 9.492 1.00 88.69 170 ASP A C 1
ATOM 1341 O O . ASP A 1 170 ? -17.821 8.041 9.884 1.00 88.69 170 ASP A O 1
ATOM 1345 N N . THR A 1 171 ? -16.270 6.476 10.290 1.00 87.94 171 THR A N 1
ATOM 1346 C CA . THR A 1 171 ? -15.969 6.895 11.658 1.00 87.94 171 THR A CA 1
ATOM 1347 C C . THR A 1 171 ? -14.793 7.879 11.617 1.00 87.94 171 THR A C 1
ATOM 1349 O O . THR A 1 171 ? -13.673 7.511 11.251 1.00 87.94 171 THR A O 1
ATOM 1352 N N . PRO A 1 172 ? -15.001 9.177 11.909 1.00 84.44 172 PRO A N 1
ATOM 1353 C CA . PRO A 1 172 ? -13.911 10.140 11.856 1.00 84.44 172 PRO A CA 1
ATOM 1354 C C . PRO A 1 172 ? -12.883 9.815 12.944 1.00 84.44 172 PRO A C 1
ATOM 1356 O O . PRO A 1 172 ? -13.215 9.760 14.121 1.00 84.44 172 PRO A O 1
ATOM 1359 N N . MET A 1 173 ? -11.630 9.619 12.534 1.00 93.06 173 MET A N 1
ATOM 1360 C CA . MET A 1 173 ? -10.492 9.443 13.432 1.00 93.06 173 MET A CA 1
ATOM 1361 C C . MET A 1 173 ? -9.346 10.347 12.983 1.00 93.06 173 MET A C 1
ATOM 1363 O O . MET A 1 173 ? -8.997 10.423 11.799 1.00 93.06 173 MET A O 1
ATOM 1367 N N . THR A 1 174 ? -8.756 11.055 13.934 1.00 93.62 174 THR A N 1
ATOM 1368 C CA . THR A 1 174 ? -7.549 11.857 13.742 1.00 93.62 174 THR A CA 1
ATOM 1369 C C . THR A 1 174 ? -6.292 11.005 13.934 1.00 93.62 174 THR A C 1
ATOM 1371 O O . THR A 1 174 ? -6.306 9.972 14.602 1.00 93.62 174 THR A O 1
ATOM 1374 N N . PHE A 1 175 ? -5.155 11.451 13.388 1.00 92.81 175 PHE A N 1
ATOM 1375 C CA . PHE A 1 175 ? -3.876 10.761 13.604 1.00 92.81 175 PHE A CA 1
ATOM 1376 C C . PHE A 1 175 ? -3.502 10.686 15.090 1.00 92.81 175 PHE A C 1
ATOM 1378 O O . PHE A 1 175 ? -2.950 9.684 15.531 1.00 92.81 175 PHE A O 1
ATOM 1385 N N . PHE A 1 176 ? -3.843 11.711 15.875 1.00 92.94 176 PHE A N 1
ATOM 1386 C CA . PHE A 1 176 ? -3.580 11.722 17.311 1.00 92.94 176 PHE A CA 1
ATOM 1387 C C . PHE A 1 176 ? -4.408 10.671 18.059 1.00 92.94 176 PHE A C 1
ATOM 1389 O O . PHE A 1 176 ? -3.872 9.953 18.901 1.00 92.94 176 PHE A O 1
ATOM 1396 N N . GLU A 1 177 ? -5.688 10.522 17.719 1.00 94.00 177 GLU A N 1
ATOM 1397 C CA . GLU A 1 177 ? -6.538 9.467 18.284 1.00 94.00 177 GLU A CA 1
ATOM 1398 C C . GLU A 1 177 ? -6.022 8.076 17.914 1.00 94.00 177 GLU A C 1
ATOM 1400 O O . GLU A 1 177 ? -5.912 7.224 18.790 1.00 94.00 177 GLU A O 1
ATOM 1405 N N . SER A 1 178 ? -5.603 7.872 16.661 1.00 94.38 178 SER A N 1
ATOM 1406 C CA . SER A 1 178 ? -4.957 6.631 16.206 1.00 94.38 178 SER A CA 1
ATOM 1407 C C . SER A 1 178 ? -3.694 6.308 17.020 1.00 94.38 178 SER A C 1
ATOM 1409 O O . SER A 1 178 ? -3.492 5.185 17.490 1.00 94.38 178 SER A O 1
ATOM 1411 N N . VAL A 1 179 ? -2.850 7.312 17.269 1.00 93.25 179 VAL A N 1
ATOM 1412 C CA . VAL A 1 179 ? -1.653 7.178 18.112 1.00 93.25 179 VAL A CA 1
ATOM 1413 C C . VAL A 1 179 ? -2.039 6.845 19.556 1.00 93.25 179 VAL A C 1
ATOM 1415 O O . VAL A 1 179 ? -1.451 5.938 20.148 1.00 93.25 179 VAL A O 1
ATOM 1418 N N . LYS A 1 180 ? -3.046 7.514 20.123 1.00 93.75 180 LYS A N 1
ATOM 1419 C CA . LYS A 1 180 ? -3.518 7.251 21.489 1.00 93.75 180 LYS A CA 1
ATOM 1420 C C . LYS A 1 180 ? -4.082 5.836 21.633 1.00 93.75 180 LYS A C 1
ATOM 1422 O O . LYS A 1 180 ? -3.770 5.163 22.613 1.00 93.75 180 LYS A O 1
ATOM 1427 N N . LEU A 1 181 ? -4.845 5.379 20.644 1.00 93.19 181 LEU A N 1
ATOM 1428 C CA . LEU A 1 181 ? -5.460 4.053 20.603 1.00 93.19 181 LEU A CA 1
ATOM 1429 C C . LEU A 1 181 ? -4.418 2.927 20.512 1.00 93.19 181 LEU A C 1
ATOM 1431 O O . LEU A 1 181 ? -4.601 1.848 21.065 1.00 93.19 181 LEU A O 1
ATOM 1435 N N . THR A 1 182 ? -3.283 3.194 19.863 1.00 93.56 182 THR A N 1
ATOM 1436 C CA . THR A 1 182 ? -2.180 2.230 19.695 1.00 93.56 182 THR A CA 1
ATOM 1437 C C . THR A 1 182 ? -1.162 2.235 20.836 1.00 93.56 182 THR A C 1
ATOM 1439 O O . THR A 1 182 ? -0.175 1.493 20.776 1.00 93.56 182 THR A O 1
ATOM 1442 N N . ASN A 1 183 ? -1.362 3.048 21.880 1.00 91.44 183 ASN A N 1
ATOM 1443 C CA . ASN A 1 183 ? -0.451 3.095 23.024 1.00 91.44 183 ASN A CA 1
ATOM 1444 C C . ASN A 1 183 ? -0.288 1.704 23.662 1.00 91.44 183 ASN A C 1
ATOM 1446 O O . ASN A 1 183 ? -1.256 0.986 23.897 1.00 91.44 183 ASN A O 1
ATOM 1450 N N . GLY A 1 184 ? 0.963 1.314 23.919 1.00 90.38 184 GLY A N 1
ATOM 1451 C CA . GLY A 1 184 ? 1.310 -0.011 24.446 1.00 90.38 184 GLY A CA 1
ATOM 1452 C C . GLY A 1 184 ? 1.395 -1.131 23.399 1.00 90.38 184 GLY A C 1
ATOM 1453 O O . GLY A 1 184 ? 1.852 -2.220 23.731 1.00 90.38 184 GLY A O 1
ATOM 1454 N N . ASN A 1 185 ? 1.030 -0.875 22.135 1.00 93.69 185 ASN A N 1
ATOM 1455 C CA . ASN A 1 185 ? 1.060 -1.870 21.054 1.00 93.69 185 ASN A CA 1
ATOM 1456 C C . ASN A 1 185 ? 1.964 -1.478 19.865 1.00 93.69 185 ASN A C 1
ATOM 1458 O O . ASN A 1 185 ? 1.921 -2.146 18.838 1.00 93.69 185 ASN A O 1
ATOM 1462 N N . SER A 1 186 ? 2.812 -0.447 19.975 1.00 92.00 186 SER A N 1
ATOM 1463 C CA . SER A 1 186 ? 3.604 0.102 18.852 1.00 92.00 186 SER A CA 1
ATOM 1464 C C . SER A 1 186 ? 4.398 -0.946 18.058 1.00 92.00 186 SER A C 1
ATOM 1466 O O . SER A 1 186 ? 4.292 -1.001 16.836 1.00 92.00 186 SER A O 1
ATOM 1468 N N . TRP A 1 187 ? 5.151 -1.815 18.740 1.00 93.44 187 TRP A N 1
ATOM 1469 C CA . TRP A 1 187 ? 5.926 -2.878 18.086 1.00 93.44 187 TRP A CA 1
ATOM 1470 C C . TRP A 1 187 ? 5.040 -3.950 17.454 1.00 93.44 187 TRP A C 1
ATOM 1472 O O . TRP A 1 187 ? 5.328 -4.430 16.363 1.00 93.44 187 TRP A O 1
ATOM 1482 N N . ARG A 1 188 ? 3.926 -4.292 18.108 1.00 93.06 188 ARG A N 1
ATOM 1483 C CA . ARG A 1 188 ? 2.959 -5.272 17.594 1.00 93.06 188 ARG A CA 1
ATOM 1484 C C . ARG A 1 188 ? 2.280 -4.752 16.328 1.00 93.06 188 ARG A C 1
ATOM 1486 O O . ARG A 1 188 ? 2.180 -5.482 15.348 1.00 93.06 188 ARG A O 1
ATOM 1493 N N . MET A 1 189 ? 1.917 -3.468 16.325 1.00 93.25 189 MET A N 1
ATOM 1494 C CA . MET A 1 189 ? 1.419 -2.757 15.148 1.00 93.25 189 MET A CA 1
ATOM 1495 C C . MET A 1 189 ? 2.464 -2.764 14.028 1.00 93.25 189 MET A C 1
ATOM 1497 O O . MET A 1 189 ? 2.140 -3.129 12.906 1.00 93.25 189 MET A O 1
ATOM 1501 N N . MET A 1 190 ? 3.725 -2.427 14.319 1.00 92.81 190 MET A N 1
ATOM 1502 C CA . MET A 1 190 ? 4.796 -2.451 13.314 1.00 92.81 190 MET A CA 1
ATOM 1503 C C . MET A 1 190 ? 4.960 -3.839 12.682 1.00 92.81 190 MET A C 1
ATOM 1505 O O . MET A 1 190 ? 5.014 -3.947 11.459 1.00 92.81 190 MET A O 1
ATOM 1509 N N . MET A 1 191 ? 4.979 -4.902 13.485 1.00 90.88 191 MET A N 1
ATOM 1510 C CA . MET A 1 191 ? 5.114 -6.267 12.969 1.00 90.88 191 MET A CA 1
ATOM 1511 C C . MET A 1 191 ? 3.929 -6.669 12.077 1.00 90.88 191 MET A C 1
ATOM 1513 O O . MET A 1 191 ? 4.131 -7.149 10.962 1.00 90.88 191 MET A O 1
ATOM 1517 N N . ALA A 1 192 ? 2.697 -6.434 12.532 1.00 88.94 192 ALA A N 1
ATOM 1518 C CA . ALA A 1 192 ? 1.499 -6.858 11.807 1.00 88.94 192 ALA A CA 1
ATOM 1519 C C . ALA A 1 192 ? 1.191 -6.002 10.564 1.00 88.94 192 ALA A C 1
ATOM 1521 O O . ALA A 1 192 ? 0.670 -6.516 9.579 1.00 88.94 192 ALA A O 1
ATOM 1522 N N . ILE A 1 193 ? 1.493 -4.700 10.599 1.00 88.56 193 ILE A N 1
ATOM 1523 C CA . ILE A 1 193 ? 1.023 -3.731 9.589 1.00 88.56 193 ILE A CA 1
ATOM 1524 C C . ILE A 1 193 ? 2.140 -3.278 8.652 1.00 88.56 193 ILE A C 1
ATOM 1526 O O . ILE A 1 193 ? 1.862 -2.867 7.529 1.00 88.56 193 ILE A O 1
ATOM 1530 N N . VAL A 1 194 ? 3.400 -3.339 9.087 1.00 88.50 194 VAL A N 1
ATOM 1531 C CA . VAL A 1 194 ? 4.545 -2.901 8.273 1.00 88.50 194 VAL A CA 1
ATOM 1532 C C . VAL A 1 194 ? 5.358 -4.089 7.819 1.00 88.50 194 VAL A C 1
ATOM 1534 O O . VAL A 1 194 ? 5.521 -4.289 6.618 1.00 88.50 194 VAL A O 1
ATOM 1537 N N . VAL A 1 195 ? 5.833 -4.900 8.764 1.00 89.00 195 VAL A N 1
ATOM 1538 C CA . VAL A 1 195 ? 6.735 -6.012 8.447 1.00 89.00 195 VAL A CA 1
ATOM 1539 C C . VAL A 1 195 ? 6.027 -7.058 7.594 1.00 89.00 195 VAL A C 1
ATOM 1541 O O . VAL A 1 195 ? 6.607 -7.500 6.608 1.00 89.00 195 VAL A O 1
ATOM 1544 N N . LEU A 1 196 ? 4.773 -7.409 7.902 1.00 87.50 196 LEU A N 1
ATOM 1545 C CA . LEU A 1 196 ? 4.022 -8.379 7.101 1.00 87.50 196 LEU A CA 1
ATOM 1546 C C . LEU A 1 196 ? 3.818 -7.916 5.643 1.00 87.50 196 LEU A C 1
ATOM 1548 O O . LEU A 1 196 ? 4.263 -8.639 4.751 1.00 87.50 196 LEU A O 1
ATOM 1552 N N . PRO A 1 197 ? 3.207 -6.749 5.340 1.00 81.81 197 PRO A N 1
ATOM 1553 C CA . PRO A 1 197 ? 3.036 -6.330 3.947 1.00 81.81 197 PRO A CA 1
ATOM 1554 C C . PRO A 1 197 ? 4.364 -6.121 3.227 1.00 81.81 197 PRO A C 1
ATOM 1556 O O . PRO A 1 197 ? 4.471 -6.447 2.049 1.00 81.81 197 PRO A O 1
ATOM 1559 N N . PHE A 1 198 ? 5.390 -5.635 3.934 1.00 84.25 198 PHE A N 1
ATOM 1560 C CA . PHE A 1 198 ? 6.731 -5.506 3.375 1.00 84.25 198 PHE A CA 1
ATOM 1561 C C . PHE A 1 198 ? 7.330 -6.867 3.009 1.00 84.25 198 PHE A C 1
ATOM 1563 O O . PHE A 1 198 ? 7.862 -7.017 1.914 1.00 84.25 198 PHE A O 1
ATOM 1570 N N . ALA A 1 199 ? 7.199 -7.876 3.874 1.00 86.62 199 ALA A N 1
ATOM 1571 C CA . ALA A 1 199 ? 7.646 -9.234 3.587 1.00 86.62 199 ALA A CA 1
ATOM 1572 C C . ALA A 1 199 ? 6.889 -9.825 2.391 1.00 86.62 199 ALA A C 1
ATOM 1574 O O . ALA A 1 199 ? 7.519 -10.371 1.489 1.00 86.62 199 ALA A O 1
ATOM 1575 N N . VAL A 1 200 ? 5.562 -9.664 2.330 1.00 84.12 200 VAL A N 1
ATOM 1576 C CA . VAL A 1 200 ? 4.765 -10.127 1.181 1.00 84.12 200 VAL A CA 1
ATOM 1577 C C . VAL A 1 200 ? 5.191 -9.422 -0.105 1.00 84.12 200 VAL A C 1
ATOM 1579 O O . VAL A 1 200 ? 5.343 -10.078 -1.130 1.00 84.12 200 VAL A O 1
ATOM 1582 N N . MET A 1 201 ? 5.439 -8.113 -0.061 1.00 81.62 201 MET A N 1
ATOM 1583 C CA . MET A 1 201 ? 5.946 -7.360 -1.208 1.00 81.62 201 MET A CA 1
ATOM 1584 C C . MET A 1 201 ? 7.346 -7.830 -1.623 1.00 81.62 201 MET A C 1
ATOM 1586 O O . MET A 1 201 ? 7.611 -7.966 -2.812 1.00 81.62 201 MET A O 1
ATOM 1590 N N . LEU A 1 202 ? 8.232 -8.117 -0.667 1.00 85.06 202 LEU A N 1
ATOM 1591 C CA . LEU A 1 202 ? 9.594 -8.578 -0.931 1.00 85.06 202 LEU A CA 1
ATOM 1592 C C . LEU A 1 202 ? 9.607 -9.984 -1.543 1.00 85.06 202 LEU A C 1
ATOM 1594 O O . LEU A 1 202 ? 10.185 -10.184 -2.610 1.00 85.06 202 LEU A O 1
ATOM 1598 N N . PHE A 1 203 ? 8.923 -10.948 -0.922 1.00 86.25 203 PHE A N 1
ATOM 1599 C CA . PHE A 1 203 ? 8.803 -12.308 -1.459 1.00 86.25 203 PHE A CA 1
ATOM 1600 C C . PHE A 1 203 ? 8.002 -12.340 -2.760 1.00 86.25 203 PHE A C 1
ATOM 1602 O O . PHE A 1 203 ? 8.354 -13.072 -3.683 1.00 86.25 203 PHE A O 1
ATOM 1609 N N . GLY A 1 204 ? 6.966 -11.510 -2.862 1.00 82.62 204 GLY A N 1
ATOM 1610 C CA . GLY A 1 204 ? 6.207 -11.303 -4.086 1.00 82.62 204 GLY A CA 1
ATOM 1611 C C . GLY A 1 204 ? 7.080 -10.748 -5.207 1.00 82.62 204 GLY A C 1
ATOM 1612 O O . GLY A 1 204 ? 7.044 -11.268 -6.314 1.00 82.62 204 GLY A O 1
ATOM 1613 N N . GLY A 1 205 ? 7.930 -9.764 -4.914 1.00 82.81 205 GLY A N 1
ATOM 1614 C CA . GLY A 1 205 ? 8.906 -9.220 -5.855 1.00 82.81 205 GLY A CA 1
ATOM 1615 C C . GLY A 1 205 ? 9.899 -10.276 -6.337 1.00 82.81 205 GLY A C 1
ATOM 1616 O O . GLY A 1 205 ? 10.148 -10.373 -7.535 1.00 82.81 205 GLY A O 1
ATOM 1617 N N . ILE A 1 206 ? 10.399 -11.128 -5.436 1.00 86.31 206 ILE A N 1
ATOM 1618 C CA . ILE A 1 206 ? 11.250 -12.269 -5.808 1.00 86.31 206 ILE A CA 1
ATOM 1619 C C . ILE A 1 206 ? 10.485 -13.239 -6.717 1.00 86.31 206 ILE A C 1
ATOM 1621 O O . ILE A 1 206 ? 11.003 -13.626 -7.761 1.00 86.31 206 ILE A O 1
ATOM 1625 N N . ALA A 1 207 ? 9.247 -13.600 -6.370 1.00 84.00 207 ALA A N 1
ATOM 1626 C CA . ALA A 1 207 ? 8.422 -14.482 -7.193 1.00 84.00 207 ALA A CA 1
ATOM 1627 C C . ALA A 1 207 ? 8.173 -13.888 -8.588 1.00 84.00 207 ALA A C 1
ATOM 1629 O O . ALA A 1 207 ? 8.314 -14.586 -9.591 1.00 84.00 207 ALA A O 1
ATOM 1630 N N . VAL A 1 208 ? 7.880 -12.587 -8.661 1.00 81.31 208 VAL A N 1
ATOM 1631 C CA . VAL A 1 208 ? 7.755 -11.851 -9.921 1.00 81.31 208 VAL A CA 1
ATOM 1632 C C . VAL A 1 208 ? 9.060 -11.944 -10.701 1.00 81.31 208 VAL A C 1
ATOM 1634 O O . VAL A 1 208 ? 9.011 -12.354 -11.848 1.00 81.31 208 VAL A O 1
ATOM 1637 N N . LEU A 1 209 ? 10.222 -11.661 -10.108 1.00 81.88 209 LEU A N 1
ATOM 1638 C CA . LEU A 1 209 ? 11.513 -11.758 -10.803 1.00 81.88 209 LEU A CA 1
ATOM 1639 C C . LEU A 1 209 ? 11.789 -13.167 -11.349 1.00 81.88 209 LEU A C 1
ATOM 1641 O O . LEU A 1 209 ? 12.237 -13.302 -12.488 1.00 81.88 209 LEU A O 1
ATOM 1645 N N . VAL A 1 210 ? 11.478 -14.208 -10.572 1.00 84.69 210 VAL A N 1
ATOM 1646 C CA . VAL A 1 210 ? 11.657 -15.614 -10.970 1.00 84.69 210 VAL A CA 1
ATOM 1647 C C . VAL A 1 210 ? 10.726 -16.005 -12.121 1.00 84.69 210 VAL A C 1
ATOM 1649 O O . VAL A 1 210 ? 11.135 -16.761 -12.996 1.00 84.69 210 VAL A O 1
ATOM 1652 N N . ILE A 1 211 ? 9.496 -15.484 -12.156 1.00 79.56 211 ILE A N 1
ATOM 1653 C CA . ILE A 1 211 ? 8.516 -15.776 -13.217 1.00 79.56 211 ILE A CA 1
ATOM 1654 C C . ILE A 1 211 ? 8.775 -14.921 -14.465 1.00 79.56 211 ILE A C 1
ATOM 1656 O O . ILE A 1 211 ? 8.700 -15.411 -15.590 1.00 79.56 211 ILE A O 1
ATOM 1660 N N . VAL A 1 212 ? 9.076 -13.638 -14.271 1.00 73.38 212 VAL A N 1
ATOM 1661 C CA . VAL A 1 212 ? 9.196 -12.618 -15.318 1.00 73.38 212 VAL A CA 1
ATOM 1662 C C . VAL A 1 212 ? 10.496 -12.750 -16.092 1.00 73.38 212 VAL A C 1
ATOM 1664 O O . VAL A 1 212 ? 10.471 -12.600 -17.309 1.00 73.38 212 VAL A O 1
ATOM 1667 N N . SER A 1 213 ? 11.619 -13.035 -15.427 1.00 73.44 213 SER A N 1
ATOM 1668 C CA . SER A 1 213 ? 12.925 -13.105 -16.095 1.00 73.44 213 SER A CA 1
ATOM 1669 C C . SER A 1 213 ? 12.959 -14.159 -17.223 1.00 73.44 213 SER A C 1
ATOM 1671 O O . SER A 1 213 ? 13.310 -13.807 -18.352 1.00 73.44 213 SER A O 1
ATOM 1673 N N . PRO A 1 214 ? 12.488 -15.409 -17.019 1.00 78.25 214 PRO A N 1
ATOM 1674 C CA . PRO A 1 214 ? 12.366 -16.385 -18.103 1.00 78.25 214 PRO A CA 1
ATOM 1675 C C . PRO A 1 214 ? 11.376 -15.949 -19.188 1.00 78.25 214 PRO A C 1
ATOM 1677 O O . PRO A 1 214 ? 11.648 -16.118 -20.374 1.00 78.25 214 PRO A O 1
ATOM 1680 N N . LEU A 1 215 ? 10.238 -15.363 -18.798 1.00 70.75 215 LEU A N 1
ATOM 1681 C CA . LEU A 1 215 ? 9.194 -14.936 -19.733 1.00 70.75 215 LEU A CA 1
ATOM 1682 C C . LEU A 1 215 ? 9.680 -13.810 -20.655 1.00 70.75 215 LEU A C 1
ATOM 1684 O O . LEU A 1 215 ? 9.425 -13.840 -21.855 1.00 70.75 215 LEU A O 1
ATOM 1688 N N . ALA A 1 216 ? 10.426 -12.846 -20.113 1.00 69.38 216 ALA A N 1
ATOM 1689 C CA . ALA A 1 216 ? 11.023 -11.752 -20.872 1.00 69.38 216 ALA A CA 1
ATOM 1690 C C . ALA A 1 216 ? 12.080 -12.258 -21.868 1.00 69.38 216 ALA A C 1
ATOM 1692 O O . ALA A 1 216 ? 12.168 -11.749 -22.984 1.00 69.38 216 ALA A O 1
ATOM 1693 N N . ASN A 1 217 ? 12.838 -13.295 -21.498 1.00 72.62 217 ASN A N 1
ATOM 1694 C CA . ASN A 1 217 ? 13.804 -13.929 -22.397 1.00 72.62 217 ASN A CA 1
ATOM 1695 C C . ASN A 1 217 ? 13.130 -14.733 -23.522 1.00 72.62 217 ASN A C 1
ATOM 1697 O O . ASN A 1 217 ? 13.679 -14.816 -24.616 1.00 72.62 217 ASN A O 1
ATOM 1701 N N . LEU A 1 218 ? 11.944 -15.300 -23.276 1.00 70.12 218 LEU A N 1
ATOM 1702 C CA . LEU A 1 218 ? 11.197 -16.090 -24.263 1.00 70.12 218 LEU A CA 1
ATOM 1703 C C . LEU A 1 218 ? 10.361 -15.234 -25.226 1.00 70.12 218 LEU A C 1
ATOM 1705 O O . LEU A 1 218 ? 10.260 -15.561 -26.405 1.00 70.12 218 LEU A O 1
ATOM 1709 N N . VAL A 1 219 ? 9.736 -14.163 -24.730 1.00 65.12 219 VAL A N 1
ATOM 1710 C CA . VAL A 1 219 ? 8.757 -13.351 -25.486 1.00 65.12 219 VAL A CA 1
ATOM 1711 C C . VAL A 1 219 ? 9.377 -12.044 -26.023 1.00 65.12 219 VAL A C 1
ATOM 1713 O O . VAL A 1 219 ? 8.749 -11.308 -26.789 1.00 65.12 219 VAL A O 1
ATOM 1716 N N . GLY A 1 220 ? 10.631 -11.758 -25.657 1.00 68.00 220 GLY A N 1
ATOM 1717 C CA . GLY A 1 220 ? 11.362 -10.561 -26.071 1.00 68.00 220 GLY A CA 1
ATOM 1718 C C . GLY A 1 220 ? 10.775 -9.264 -25.503 1.00 68.00 220 GLY A C 1
ATOM 1719 O O . GLY A 1 220 ? 9.950 -9.265 -24.590 1.00 68.00 220 GLY A O 1
ATOM 1720 N N . SER A 1 221 ? 11.181 -8.125 -26.068 1.00 72.75 221 SER A N 1
ATOM 1721 C CA . SER A 1 221 ? 10.747 -6.778 -25.657 1.00 72.75 221 SER A CA 1
ATOM 1722 C C . SER A 1 221 ? 9.369 -6.368 -26.202 1.00 72.75 221 SER A C 1
ATOM 1724 O O . SER A 1 221 ? 9.071 -5.180 -26.320 1.00 72.75 221 SER A O 1
ATOM 1726 N N . SER A 1 222 ? 8.509 -7.331 -26.546 1.00 83.38 222 SER A N 1
ATOM 1727 C CA . SER A 1 222 ? 7.191 -7.030 -27.110 1.00 83.38 222 SER A CA 1
ATOM 1728 C C . SER A 1 222 ? 6.284 -6.308 -26.105 1.00 83.38 222 SER A C 1
ATOM 1730 O O . SER A 1 222 ? 6.322 -6.561 -24.899 1.00 83.38 222 SER A O 1
ATOM 1732 N N . VAL A 1 223 ? 5.405 -5.436 -26.614 1.00 85.62 223 VAL A N 1
ATOM 1733 C CA . VAL A 1 223 ? 4.387 -4.730 -25.808 1.00 85.62 223 VAL A CA 1
ATOM 1734 C C . VAL A 1 223 ? 3.523 -5.727 -25.028 1.00 85.62 223 VAL A C 1
ATOM 1736 O O . VAL A 1 223 ? 3.214 -5.513 -23.859 1.00 85.62 223 VAL A O 1
ATOM 1739 N N . THR A 1 224 ? 3.186 -6.862 -25.647 1.00 87.00 224 THR A N 1
ATOM 1740 C CA . THR A 1 224 ? 2.438 -7.946 -25.002 1.00 87.00 224 THR A CA 1
ATOM 1741 C C . THR A 1 224 ? 3.206 -8.553 -23.829 1.00 87.00 224 THR A C 1
ATOM 1743 O O . THR A 1 224 ? 2.611 -8.764 -22.773 1.00 87.00 224 THR A O 1
ATOM 1746 N N . ALA A 1 225 ? 4.515 -8.795 -23.965 1.00 82.94 225 ALA A N 1
ATOM 1747 C CA . ALA A 1 225 ? 5.337 -9.292 -22.862 1.00 82.94 225 ALA A CA 1
ATOM 1748 C C . ALA A 1 225 ? 5.360 -8.299 -21.694 1.00 82.94 225 ALA A C 1
ATOM 1750 O O . ALA A 1 225 ? 5.092 -8.682 -20.557 1.00 82.94 225 ALA A O 1
ATOM 1751 N N . GLN A 1 226 ? 5.602 -7.015 -21.974 1.00 83.94 226 GLN A N 1
ATOM 1752 C CA . GLN A 1 226 ? 5.619 -5.960 -20.954 1.00 83.94 226 GLN A CA 1
ATOM 1753 C C . GLN A 1 226 ? 4.274 -5.831 -20.227 1.00 83.94 226 GLN A C 1
ATOM 1755 O O . GLN A 1 226 ? 4.244 -5.662 -19.004 1.00 83.94 226 GLN A O 1
ATOM 1760 N N . PHE A 1 227 ? 3.168 -5.978 -20.958 1.00 90.38 227 PHE A N 1
ATOM 1761 C CA . PHE A 1 227 ? 1.832 -6.002 -20.377 1.00 90.38 227 PHE A CA 1
ATOM 1762 C C . PHE A 1 227 ? 1.621 -7.188 -19.443 1.00 90.38 227 PHE A C 1
ATOM 1764 O O . PHE A 1 227 ? 1.197 -6.988 -18.307 1.00 90.38 227 PHE A O 1
ATOM 1771 N N . LEU A 1 228 ? 1.960 -8.406 -19.872 1.00 89.00 228 LEU A N 1
ATOM 1772 C CA . LEU A 1 228 ? 1.820 -9.601 -19.033 1.00 89.00 228 LEU A CA 1
ATOM 1773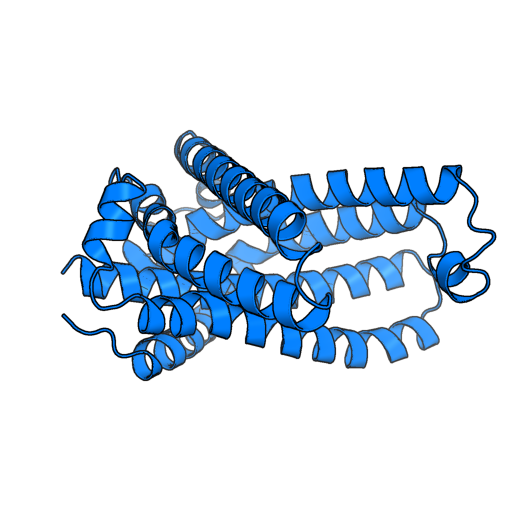 C C . LEU A 1 228 ? 2.688 -9.517 -17.773 1.00 89.00 228 LEU A C 1
ATOM 1775 O O . LEU A 1 228 ? 2.221 -9.833 -16.679 1.00 89.00 228 LEU A O 1
ATOM 1779 N N . VAL A 1 229 ? 3.922 -9.034 -17.910 1.00 85.00 229 VAL A N 1
ATOM 1780 C CA . VAL A 1 229 ? 4.838 -8.804 -16.785 1.00 85.00 229 VAL A CA 1
ATOM 1781 C C . VAL A 1 229 ? 4.248 -7.799 -15.800 1.00 85.00 229 VAL A C 1
ATOM 1783 O O . VAL A 1 229 ? 4.188 -8.071 -14.599 1.00 85.00 229 VAL A O 1
ATOM 1786 N N . SER A 1 230 ? 3.756 -6.667 -16.307 1.00 88.81 230 SER A N 1
ATOM 1787 C CA . SER A 1 230 ? 3.118 -5.640 -15.482 1.00 88.81 230 SER A CA 1
ATOM 1788 C C . SER A 1 230 ? 1.868 -6.185 -14.794 1.00 88.81 230 SER A C 1
ATOM 1790 O O . SER A 1 230 ? 1.666 -5.946 -13.607 1.00 88.81 230 SER A O 1
ATOM 1792 N N . LEU A 1 231 ? 1.055 -6.973 -15.497 1.00 92.88 231 LEU A N 1
ATOM 1793 C CA . LEU A 1 231 ? -0.161 -7.580 -14.964 1.00 92.88 231 LEU A CA 1
ATOM 1794 C C . LEU A 1 231 ? 0.134 -8.544 -13.808 1.00 92.88 231 LEU A C 1
ATOM 1796 O O . LEU A 1 231 ? -0.526 -8.470 -12.768 1.00 92.88 231 LEU A O 1
ATOM 1800 N N . ILE A 1 232 ? 1.141 -9.409 -13.954 1.00 89.81 232 ILE A N 1
ATOM 1801 C CA . ILE A 1 232 ? 1.577 -10.333 -12.897 1.00 89.81 232 ILE A CA 1
ATOM 1802 C C . ILE A 1 232 ? 2.101 -9.544 -11.694 1.00 89.81 232 ILE A C 1
ATOM 1804 O O . ILE A 1 232 ? 1.661 -9.781 -10.568 1.00 89.81 232 ILE A O 1
ATOM 1808 N N . ALA A 1 233 ? 2.986 -8.572 -11.928 1.00 88.06 233 ALA A N 1
ATOM 1809 C CA . ALA A 1 233 ? 3.565 -7.755 -10.867 1.00 88.06 233 ALA A CA 1
ATOM 1810 C C . ALA A 1 233 ? 2.488 -7.003 -10.069 1.00 88.06 233 ALA A C 1
ATOM 1812 O O . ALA A 1 233 ? 2.471 -7.057 -8.838 1.00 88.06 233 ALA A O 1
ATOM 1813 N N . GLN A 1 234 ? 1.539 -6.360 -10.757 1.00 92.56 234 GLN A N 1
ATOM 1814 C CA . GLN A 1 234 ? 0.440 -5.657 -10.097 1.00 92.56 234 GLN A CA 1
ATOM 1815 C C . GLN A 1 234 ? -0.497 -6.625 -9.365 1.00 92.56 234 GLN A C 1
ATOM 1817 O O . GLN A 1 234 ? -0.918 -6.327 -8.250 1.00 92.56 234 GLN A O 1
ATOM 1822 N N . SER A 1 235 ? -0.768 -7.811 -9.915 1.00 92.75 235 SER A N 1
ATOM 1823 C CA . SER A 1 235 ? -1.576 -8.830 -9.227 1.00 92.75 235 SER A CA 1
ATOM 1824 C C . SER A 1 235 ? -0.963 -9.227 -7.882 1.00 92.75 235 SER A C 1
ATOM 1826 O O . SER A 1 235 ? -1.653 -9.243 -6.862 1.00 92.75 235 SER A O 1
ATOM 1828 N N . VAL A 1 236 ? 0.348 -9.485 -7.860 1.00 90.31 236 VAL A N 1
ATOM 1829 C CA . VAL A 1 236 ? 1.084 -9.835 -6.636 1.00 90.31 236 VAL A CA 1
ATOM 1830 C C . VAL A 1 236 ? 1.075 -8.681 -5.630 1.00 90.31 236 VAL A C 1
ATOM 1832 O O . VAL A 1 236 ? 0.802 -8.899 -4.447 1.00 90.31 236 VAL A O 1
ATOM 1835 N N . ASN A 1 237 ? 1.284 -7.444 -6.090 1.00 90.19 237 ASN A N 1
ATOM 1836 C CA . ASN A 1 237 ? 1.236 -6.263 -5.225 1.00 90.19 237 ASN A CA 1
ATOM 1837 C C . ASN A 1 237 ? -0.134 -6.092 -4.552 1.00 90.19 237 ASN A C 1
ATOM 1839 O O . ASN A 1 237 ? -0.202 -5.842 -3.348 1.00 90.19 237 ASN A O 1
ATOM 1843 N N . TYR A 1 238 ? -1.230 -6.275 -5.294 1.00 93.44 238 TYR A N 1
ATOM 1844 C CA . TYR A 1 238 ? -2.581 -6.132 -4.742 1.00 93.44 238 TYR A CA 1
ATOM 1845 C C . TYR A 1 238 ? -2.953 -7.253 -3.767 1.00 93.44 238 TYR A C 1
ATOM 1847 O O . TYR A 1 238 ? -3.691 -6.991 -2.817 1.00 93.44 238 TYR A O 1
ATOM 1855 N N . ILE A 1 239 ? -2.397 -8.461 -3.919 1.00 92.56 239 ILE A N 1
ATOM 1856 C CA . ILE A 1 239 ? -2.491 -9.506 -2.885 1.00 92.56 239 ILE A CA 1
ATOM 1857 C C . ILE A 1 239 ? -1.804 -9.033 -1.596 1.00 92.56 239 ILE A C 1
ATOM 1859 O O . ILE A 1 239 ? -2.384 -9.134 -0.513 1.00 92.56 239 ILE A O 1
ATOM 1863 N N . GLY A 1 240 ? -0.601 -8.458 -1.702 1.00 91.44 240 GLY A N 1
ATOM 1864 C CA . GLY A 1 240 ? 0.109 -7.887 -0.554 1.00 91.44 240 GLY A CA 1
ATOM 1865 C C . GLY A 1 240 ? -0.663 -6.758 0.128 1.00 91.44 240 GLY A C 1
ATOM 1866 O O . GLY A 1 240 ? -0.787 -6.746 1.356 1.00 91.44 240 GLY A O 1
ATOM 1867 N N . PHE A 1 241 ? -1.254 -5.851 -0.656 1.00 93.69 241 PHE A N 1
ATOM 1868 C CA . PHE A 1 241 ? -2.122 -4.800 -0.126 1.00 93.69 241 PHE A CA 1
ATOM 1869 C C . PHE A 1 241 ? -3.354 -5.372 0.569 1.00 93.69 241 PHE A C 1
ATOM 1871 O O . PHE A 1 241 ? -3.680 -4.917 1.661 1.00 93.69 241 PHE A O 1
ATOM 1878 N N . ALA A 1 242 ? -4.008 -6.380 -0.010 1.00 94.94 242 ALA A N 1
ATOM 1879 C CA . ALA A 1 242 ? -5.168 -7.023 0.597 1.00 94.94 242 ALA A CA 1
ATOM 1880 C C . ALA A 1 242 ? -4.839 -7.581 1.985 1.00 94.94 242 ALA A C 1
ATOM 1882 O O . ALA A 1 242 ? -5.527 -7.249 2.948 1.00 94.94 242 ALA A O 1
ATOM 1883 N N . ILE A 1 243 ? -3.745 -8.342 2.103 1.00 94.38 243 ILE A N 1
ATOM 1884 C CA . ILE A 1 243 ? -3.289 -8.913 3.379 1.00 94.38 243 ILE A CA 1
ATOM 1885 C C . ILE A 1 243 ? -2.999 -7.800 4.393 1.00 94.38 243 ILE A C 1
ATOM 1887 O O . ILE A 1 243 ? -3.464 -7.870 5.530 1.00 94.38 243 ILE A O 1
ATOM 1891 N N . GLY A 1 244 ? -2.283 -6.746 3.990 1.00 93.75 244 GLY A N 1
ATOM 1892 C CA . GLY A 1 244 ? -1.967 -5.626 4.881 1.00 93.75 244 GLY A CA 1
ATOM 1893 C C . GLY A 1 244 ? -3.194 -4.850 5.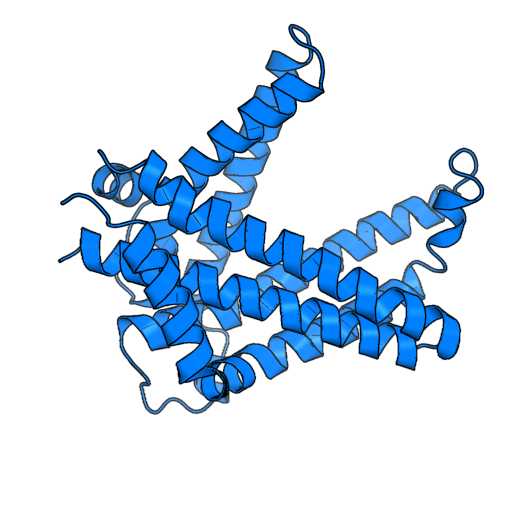356 1.00 93.75 244 GLY A C 1
ATOM 1894 O O . GLY A 1 244 ? -3.302 -4.511 6.534 1.00 93.75 244 GLY A O 1
ATOM 1895 N N . ILE A 1 245 ? -4.147 -4.612 4.459 1.00 95.44 245 ILE A N 1
ATOM 1896 C CA . ILE A 1 245 ? -5.411 -3.938 4.771 1.00 95.44 245 ILE A CA 1
ATOM 1897 C C . ILE A 1 245 ? -6.267 -4.812 5.693 1.00 95.44 245 ILE A C 1
ATOM 1899 O O . ILE A 1 245 ? -6.857 -4.293 6.644 1.00 95.44 245 ILE A O 1
ATOM 1903 N N . THR A 1 246 ? -6.317 -6.127 5.467 1.00 95.62 246 THR A N 1
ATOM 1904 C CA . THR A 1 246 ? -7.013 -7.069 6.355 1.00 95.62 246 THR A CA 1
ATOM 1905 C C . THR A 1 246 ? -6.371 -7.083 7.742 1.00 95.62 246 THR A C 1
ATOM 1907 O O . THR A 1 246 ? -7.078 -6.893 8.730 1.00 95.62 246 THR A O 1
ATOM 1910 N N . ALA A 1 247 ? -5.041 -7.183 7.836 1.00 95.38 247 ALA A N 1
ATOM 1911 C CA . ALA A 1 247 ? -4.323 -7.123 9.112 1.00 95.38 247 ALA A CA 1
ATOM 1912 C C . ALA A 1 247 ? -4.609 -5.817 9.873 1.00 95.38 247 ALA A C 1
ATOM 1914 O O . ALA A 1 247 ? -4.887 -5.834 11.074 1.00 95.38 247 ALA A O 1
ATOM 1915 N N . LEU A 1 248 ? -4.621 -4.681 9.168 1.00 94.94 248 LEU A N 1
ATOM 1916 C CA . LEU A 1 248 ? -4.960 -3.392 9.763 1.00 94.94 248 LEU A CA 1
ATOM 1917 C C . LEU A 1 248 ? -6.431 -3.314 10.203 1.00 94.94 248 LEU A C 1
ATOM 1919 O O . LEU A 1 248 ? -6.727 -2.729 11.243 1.00 94.94 248 LEU A O 1
ATOM 1923 N N . SER A 1 249 ? -7.344 -3.921 9.443 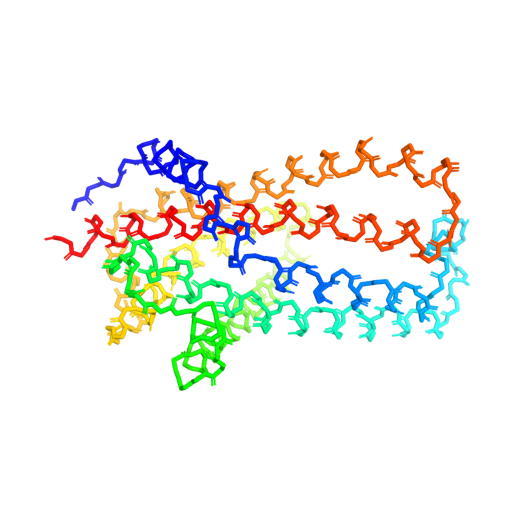1.00 95.12 249 SER A N 1
ATOM 1924 C CA . SER A 1 249 ? -8.771 -4.005 9.785 1.00 95.12 249 SER A CA 1
ATOM 1925 C C . SER A 1 249 ? -8.995 -4.827 11.058 1.00 95.12 249 SER A C 1
ATOM 1927 O O . SER A 1 249 ? -9.760 -4.418 11.931 1.00 95.12 249 SER A O 1
ATOM 1929 N N . LEU A 1 250 ? -8.294 -5.955 11.202 1.00 94.62 250 LEU A N 1
ATOM 1930 C CA . LEU A 1 250 ? -8.344 -6.794 12.402 1.00 94.62 250 LEU A CA 1
ATOM 1931 C C . LEU A 1 250 ? -7.774 -6.065 13.621 1.00 94.62 250 LEU A C 1
ATOM 1933 O O . LEU A 1 250 ? -8.418 -6.028 14.669 1.00 94.62 250 LEU A O 1
ATOM 1937 N N . ALA A 1 251 ? -6.616 -5.414 13.470 1.00 94.44 251 ALA A N 1
ATOM 1938 C CA . ALA A 1 251 ? -6.033 -4.592 14.529 1.00 94.44 251 ALA A CA 1
ATOM 1939 C C . ALA A 1 251 ? -6.984 -3.459 14.955 1.00 94.44 251 ALA A C 1
ATOM 1941 O O . ALA A 1 251 ? -7.157 -3.212 16.147 1.00 94.44 251 ALA A O 1
ATOM 1942 N N . TYR A 1 252 ? -7.643 -2.805 13.994 1.00 94.50 252 TYR A N 1
ATOM 1943 C CA . TYR A 1 252 ? -8.645 -1.776 14.267 1.00 94.50 252 TYR A CA 1
ATOM 1944 C C . TYR A 1 252 ? -9.824 -2.322 15.079 1.00 94.50 252 TYR A C 1
ATOM 1946 O O . TYR A 1 252 ? -10.168 -1.734 16.104 1.00 94.50 252 TYR A O 1
ATOM 1954 N N . ARG A 1 253 ? -10.396 -3.468 14.684 1.00 92.50 253 ARG A N 1
ATOM 1955 C CA . ARG A 1 253 ? -11.495 -4.118 15.423 1.00 92.50 253 ARG A CA 1
ATOM 1956 C C . ARG A 1 253 ? -11.094 -4.475 16.852 1.00 92.50 253 ARG A C 1
ATOM 1958 O O . ARG A 1 253 ? -11.835 -4.166 17.774 1.00 92.50 253 ARG A O 1
ATOM 1965 N N . GLN A 1 254 ? -9.919 -5.073 17.049 1.00 92.56 254 GLN A N 1
ATOM 1966 C CA . GLN A 1 254 ? -9.448 -5.470 18.383 1.00 92.56 254 GLN A CA 1
ATOM 1967 C C . GLN A 1 254 ? -9.165 -4.278 19.307 1.00 92.56 254 GLN A C 1
ATOM 1969 O O . GLN A 1 254 ? -9.255 -4.414 20.521 1.00 92.56 254 GLN A O 1
ATOM 1974 N N . LEU A 1 255 ? -8.781 -3.123 18.755 1.00 90.94 255 LEU A N 1
ATOM 1975 C CA . LEU A 1 255 ? -8.482 -1.931 19.552 1.00 90.94 255 LEU A CA 1
ATOM 1976 C C . LEU A 1 255 ? -9.704 -1.051 19.828 1.00 90.94 255 LEU A C 1
ATOM 1978 O O . LEU A 1 255 ? -9.639 -0.224 20.732 1.00 90.94 255 LEU A O 1
ATOM 1982 N N . THR A 1 256 ? -10.769 -1.177 19.034 1.00 89.31 256 THR A N 1
ATOM 1983 C CA . THR A 1 256 ? -11.994 -0.366 19.165 1.00 89.31 256 THR A CA 1
ATOM 1984 C C . THR A 1 256 ? -13.162 -1.099 19.821 1.00 89.31 256 THR A C 1
ATOM 1986 O O . THR A 1 256 ? -14.139 -0.438 20.170 1.00 89.31 256 THR A O 1
ATOM 1989 N N . ALA A 1 257 ? -13.062 -2.422 19.986 1.00 81.88 257 ALA A N 1
ATOM 1990 C CA . ALA A 1 257 ? -13.959 -3.227 20.815 1.00 81.88 257 ALA A CA 1
ATOM 1991 C C . ALA A 1 257 ? -13.736 -2.953 22.310 1.00 81.88 257 ALA A C 1
ATOM 1993 O O . ALA A 1 257 ? -14.751 -2.906 23.038 1.00 81.88 257 ALA A O 1
#